Protein AF-A0A6J4BSV3-F1 (afdb_monomer)

Solvent-accessible surface area (backbone atoms only — not comparable to full-atom values): 14511 Å² total; per-residue (Å²): 116,78,53,89,81,50,54,84,40,37,37,29,41,61,39,41,41,50,75,28,33,63,84,82,34,52,32,48,61,36,74,36,62,49,58,75,64,50,96,90,55,29,14,64,44,76,32,33,33,29,89,71,29,80,46,73,66,48,47,44,58,53,32,48,47,53,22,47,54,54,40,52,57,49,34,68,74,46,58,91,49,79,72,53,72,87,68,50,46,40,42,46,28,33,28,39,29,45,40,54,72,50,54,75,54,56,95,60,32,40,53,45,78,42,48,48,62,49,99,89,32,61,29,24,22,41,39,29,42,35,64,40,88,88,59,59,76,89,49,50,66,56,50,36,46,52,52,13,37,59,48,48,71,55,40,47,55,61,48,76,43,79,55,77,92,51,64,86,41,73,79,38,61,53,69,67,65,34,74,76,32,52,58,64,59,68,77,55,98,68,84,76,63,82,75,83,67,89,68,94,70,92,72,82,79,83,76,72,63,94,84,56,77,87,80,60,84,84,76,84,74,75,78,73,76,76,78,74,81,77,76,74,78,80,82,84,79,86,77,90,130

pLDDT: mean 75.25, std 20.83, range [29.0, 95.56]

Structure (mmCIF, N/CA/C/O backbone):
data_AF-A0A6J4BSV3-F1
#
_entry.id   AF-A0A6J4BSV3-F1
#
loop_
_atom_site.group_PDB
_atom_site.id
_atom_site.type_symbol
_atom_site.label_atom_id
_atom_site.label_alt_id
_atom_site.label_comp_id
_atom_site.label_asym_id
_atom_site.label_entity_id
_atom_site.label_seq_id
_atom_site.pdbx_PDB_ins_code
_atom_site.Cartn_x
_atom_site.Cartn_y
_atom_site.Cartn_z
_atom_site.occupancy
_atom_site.B_iso_or_equiv
_atom_site.auth_seq_id
_atom_site.auth_comp_id
_atom_site.auth_asym_id
_atom_site.auth_atom_id
_atom_site.pdbx_PDB_model_num
ATOM 1 N N . MET A 1 1 ? -9.882 18.455 -3.679 1.00 66.88 1 MET A N 1
ATOM 2 C CA . MET A 1 1 ? -11.009 18.620 -2.719 1.00 66.88 1 MET A CA 1
ATOM 3 C C . MET A 1 1 ? -11.236 17.292 -1.998 1.00 66.88 1 MET A C 1
ATOM 5 O O . MET A 1 1 ? -11.073 16.267 -2.642 1.00 66.88 1 MET A O 1
ATOM 9 N N . ALA A 1 2 ? -11.552 17.272 -0.696 1.00 76.94 2 ALA A N 1
ATOM 10 C CA . ALA A 1 2 ? -11.854 16.008 -0.009 1.00 76.94 2 ALA A CA 1
ATOM 11 C C . ALA A 1 2 ? -13.197 15.449 -0.506 1.00 76.94 2 ALA A C 1
ATOM 13 O O . ALA A 1 2 ? -14.190 16.179 -0.528 1.00 76.94 2 ALA A O 1
ATOM 14 N N . VAL A 1 3 ? -13.222 14.181 -0.918 1.00 86.62 3 VAL A N 1
ATOM 15 C CA . VAL A 1 3 ? -14.441 13.511 -1.396 1.00 86.62 3 VAL A CA 1
ATOM 16 C C . VAL A 1 3 ? -14.994 12.553 -0.348 1.00 86.62 3 VAL A C 1
ATOM 18 O O . VAL A 1 3 ? -14.245 11.958 0.430 1.00 86.62 3 VAL A O 1
ATOM 21 N N . ASN A 1 4 ? -16.318 12.398 -0.329 1.00 90.38 4 ASN A N 1
ATOM 22 C CA . ASN A 1 4 ? -16.949 11.368 0.483 1.00 90.38 4 ASN A CA 1
ATOM 23 C C . ASN A 1 4 ? -16.700 9.993 -0.151 1.00 90.38 4 ASN A C 1
ATOM 25 O O . ASN A 1 4 ? -16.945 9.822 -1.346 1.00 90.38 4 ASN A O 1
ATOM 29 N N . ILE A 1 5 ? -16.221 9.039 0.647 1.00 90.88 5 ILE A N 1
ATOM 30 C CA . ILE A 1 5 ? -15.939 7.674 0.195 1.00 90.88 5 ILE A CA 1
ATOM 31 C C . ILE A 1 5 ? -17.143 6.798 0.534 1.00 90.88 5 ILE A C 1
ATOM 33 O O . ILE A 1 5 ? -17.564 6.714 1.688 1.00 90.88 5 ILE A O 1
ATOM 37 N N . GLU A 1 6 ? -17.702 6.154 -0.481 1.00 91.50 6 GLU A N 1
ATOM 38 C CA . GLU A 1 6 ? -18.894 5.315 -0.382 1.00 91.50 6 GLU A CA 1
ATOM 39 C C . GLU A 1 6 ? -18.513 3.836 -0.216 1.00 91.50 6 GLU A C 1
ATOM 41 O O . GLU A 1 6 ? -17.448 3.401 -0.645 1.00 91.50 6 GLU A O 1
ATOM 46 N N . HIS A 1 7 ? -19.396 3.011 0.358 1.00 90.12 7 HIS A N 1
ATOM 47 C CA . HIS A 1 7 ? -19.132 1.570 0.522 1.00 90.12 7 HIS A CA 1
ATOM 48 C C . HIS A 1 7 ? -18.903 0.838 -0.813 1.00 90.12 7 HIS A C 1
ATOM 50 O O . HIS A 1 7 ? -18.188 -0.165 -0.855 1.00 90.12 7 HIS A O 1
ATOM 56 N N . SER A 1 8 ? -19.510 1.325 -1.896 1.00 91.38 8 SER A N 1
ATOM 57 C CA . SER A 1 8 ? -19.347 0.792 -3.251 1.00 91.38 8 SER A CA 1
ATOM 58 C C . SER A 1 8 ? -18.078 1.268 -3.953 1.00 91.38 8 SER A C 1
ATOM 60 O O . SER A 1 8 ? -17.738 0.714 -5.000 1.00 91.38 8 SER A O 1
ATOM 62 N N . ASP A 1 9 ? -17.377 2.274 -3.417 1.00 93.12 9 ASP A N 1
ATOM 63 C CA . ASP A 1 9 ? -16.105 2.707 -3.988 1.00 93.12 9 ASP A CA 1
ATOM 64 C C . ASP A 1 9 ? -15.073 1.573 -3.908 1.00 93.12 9 ASP A C 1
ATOM 66 O O . ASP A 1 9 ? -15.119 0.708 -3.029 1.00 93.12 9 ASP A O 1
ATOM 70 N N . ARG A 1 10 ? -14.107 1.586 -4.830 1.00 95.12 10 ARG A N 1
ATOM 71 C CA . ARG A 1 10 ? -12.929 0.713 -4.775 1.00 95.12 10 ARG A CA 1
ATOM 72 C C . ARG A 1 10 ? -11.697 1.528 -4.427 1.00 95.12 10 ARG A C 1
ATOM 74 O O . ARG A 1 10 ? -11.523 2.634 -4.941 1.00 95.12 10 ARG A O 1
ATOM 81 N N . ILE A 1 11 ? -10.815 0.958 -3.617 1.00 94.88 11 ILE A N 1
ATOM 82 C CA . ILE A 1 11 ? -9.485 1.514 -3.378 1.00 94.88 11 ILE A CA 1
ATOM 83 C C . ILE A 1 11 ? -8.413 0.545 -3.857 1.00 94.88 11 ILE A C 1
ATOM 85 O O . ILE A 1 11 ? -8.554 -0.667 -3.713 1.00 94.88 11 ILE A O 1
ATOM 89 N N . ALA A 1 12 ? -7.339 1.086 -4.417 1.00 95.38 12 ALA A N 1
ATOM 90 C CA . ALA A 1 12 ? -6.162 0.353 -4.836 1.00 95.38 12 ALA A CA 1
ATOM 91 C C . ALA A 1 12 ? -4.995 0.601 -3.880 1.00 95.38 12 ALA A C 1
ATOM 93 O O . ALA A 1 12 ? -4.663 1.742 -3.559 1.00 95.38 12 ALA A O 1
ATOM 94 N N . ARG A 1 13 ? -4.331 -0.474 -3.463 1.00 93.88 13 ARG A N 1
ATOM 95 C CA . ARG A 1 13 ? -3.073 -0.428 -2.726 1.00 93.88 13 ARG A CA 1
ATOM 96 C C . ARG A 1 13 ? -1.925 -0.697 -3.692 1.00 93.88 13 ARG A C 1
ATOM 98 O O . ARG A 1 13 ? -1.846 -1.770 -4.291 1.00 93.88 13 ARG A O 1
ATOM 105 N N . CYS A 1 14 ? -1.044 0.287 -3.845 1.00 93.00 14 CYS A N 1
ATOM 106 C CA . CYS A 1 14 ? 0.153 0.167 -4.673 1.00 93.00 14 CYS A CA 1
ATOM 107 C C . CYS A 1 14 ? 1.149 -0.816 -4.050 1.00 93.00 14 CYS A C 1
ATOM 109 O O . CYS A 1 14 ? 1.411 -0.764 -2.847 1.00 93.00 14 CYS A O 1
ATOM 111 N N . LEU A 1 15 ? 1.730 -1.677 -4.882 1.00 91.62 15 LEU A N 1
ATOM 112 C CA . LEU A 1 15 ? 2.717 -2.660 -4.469 1.00 91.62 15 LEU A CA 1
ATOM 113 C C . LEU A 1 15 ? 4.118 -2.063 -4.582 1.00 91.62 15 LEU A C 1
ATOM 115 O O . LEU A 1 15 ? 4.612 -1.870 -5.691 1.00 91.62 15 LEU A O 1
ATOM 119 N N . ILE A 1 16 ? 4.745 -1.743 -3.448 1.00 90.19 16 ILE A N 1
ATOM 120 C CA . ILE A 1 16 ? 6.053 -1.074 -3.419 1.00 90.19 16 ILE A CA 1
ATOM 121 C C . ILE A 1 16 ? 7.134 -2.020 -2.879 1.00 90.19 16 ILE A C 1
ATOM 123 O O . ILE A 1 16 ? 7.102 -2.435 -1.716 1.00 90.19 16 ILE A O 1
ATOM 127 N N . TYR A 1 17 ? 8.118 -2.347 -3.715 1.00 87.38 17 TYR A N 1
ATOM 128 C CA . TYR A 1 17 ? 9.320 -3.077 -3.306 1.00 87.38 17 TYR A CA 1
ATOM 129 C C . TYR A 1 17 ? 10.304 -2.147 -2.587 1.00 87.38 17 TYR A C 1
ATOM 131 O O . TYR A 1 17 ? 10.374 -0.971 -2.939 1.00 87.38 17 TYR A O 1
ATOM 139 N N . PRO A 1 18 ? 11.087 -2.629 -1.603 1.00 79.62 18 PRO A N 1
ATOM 140 C CA . PRO A 1 18 ? 11.021 -3.938 -0.951 1.00 79.62 18 PRO A CA 1
ATOM 141 C C . PRO A 1 18 ? 10.030 -3.976 0.218 1.00 79.62 18 PRO A C 1
ATOM 143 O O . PRO A 1 18 ? 9.953 -4.985 0.904 1.00 79.62 18 PRO A O 1
ATOM 146 N N . GLN A 1 19 ? 9.289 -2.896 0.496 1.00 80.06 19 GLN A N 1
ATOM 147 C CA . GLN A 1 19 ? 8.452 -2.798 1.699 1.00 80.06 19 GLN A CA 1
ATOM 148 C C . GLN A 1 19 ? 7.447 -3.950 1.810 1.00 80.06 19 GLN A C 1
ATOM 150 O O . GLN A 1 19 ? 7.259 -4.506 2.890 1.00 80.06 19 GLN A O 1
ATOM 155 N N . LEU A 1 20 ? 6.828 -4.322 0.690 1.00 77.94 20 LEU A N 1
ATOM 156 C CA . LEU A 1 20 ? 5.848 -5.403 0.654 1.00 77.94 20 LEU A CA 1
ATOM 157 C C . LEU A 1 20 ? 6.461 -6.788 0.438 1.00 77.94 20 LEU A C 1
ATOM 159 O O . LEU A 1 20 ? 5.728 -7.753 0.249 1.00 77.94 20 LEU A O 1
ATOM 163 N N . PHE A 1 21 ? 7.787 -6.907 0.448 1.00 71.44 21 PHE A N 1
ATOM 164 C CA . PHE A 1 21 ? 8.491 -8.139 0.127 1.00 71.44 21 PHE A CA 1
ATOM 165 C C . PHE A 1 21 ? 9.219 -8.655 1.369 1.00 71.44 21 PHE A C 1
ATOM 167 O O . PHE A 1 21 ? 9.954 -7.930 2.040 1.00 71.44 21 PHE A O 1
ATOM 174 N N . LYS A 1 22 ? 9.001 -9.928 1.706 1.00 67.06 22 LYS A 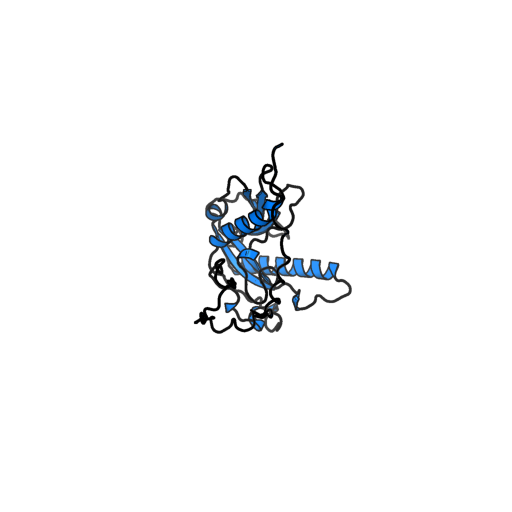N 1
ATOM 175 C CA . LYS A 1 22 ? 9.737 -10.617 2.771 1.00 67.06 22 LYS A CA 1
ATOM 176 C C . LYS A 1 22 ? 10.747 -11.547 2.112 1.00 67.06 22 LYS A C 1
ATOM 178 O O . LYS A 1 22 ? 10.380 -12.599 1.597 1.00 67.06 22 LYS A O 1
ATOM 183 N N . GLY A 1 23 ? 12.014 -11.139 2.110 1.00 69.00 23 GLY A N 1
ATOM 184 C CA . GLY A 1 23 ? 13.008 -11.763 1.239 1.00 69.00 23 GLY A CA 1
ATOM 185 C C . GLY A 1 23 ? 12.668 -11.459 -0.220 1.00 69.00 23 GLY A C 1
ATOM 186 O O . GLY A 1 23 ? 12.542 -10.292 -0.580 1.00 69.00 23 GLY A O 1
ATOM 187 N N . ASN A 1 24 ? 12.457 -12.503 -1.023 1.00 63.72 24 ASN A N 1
ATOM 188 C CA . ASN A 1 24 ? 12.229 -12.393 -2.469 1.00 63.72 24 ASN A CA 1
ATOM 189 C C . ASN A 1 24 ? 10.749 -12.529 -2.883 1.00 63.72 24 ASN A C 1
ATOM 191 O O . ASN A 1 24 ? 10.456 -12.667 -4.061 1.00 63.72 24 ASN A O 1
ATOM 195 N N . ILE A 1 25 ? 9.795 -12.530 -1.949 1.00 60.88 25 ILE A N 1
ATOM 196 C CA . ILE A 1 25 ? 8.377 -12.780 -2.269 1.00 60.88 25 ILE A CA 1
ATOM 197 C C . ILE A 1 25 ? 7.508 -11.673 -1.687 1.00 60.88 25 ILE A C 1
ATOM 199 O O . ILE A 1 25 ? 7.734 -11.237 -0.552 1.00 60.88 25 ILE A O 1
ATOM 203 N N . HIS A 1 26 ? 6.495 -11.245 -2.442 1.00 68.38 26 HIS A N 1
ATOM 204 C CA . HIS A 1 26 ? 5.466 -10.348 -1.935 1.00 68.38 26 HIS A CA 1
ATOM 205 C C . HIS A 1 26 ? 4.704 -11.004 -0.777 1.00 68.38 26 HIS A C 1
ATOM 207 O O . HIS A 1 26 ? 4.070 -12.051 -0.911 1.00 68.38 26 HIS A O 1
ATOM 213 N N . ALA A 1 27 ? 4.771 -10.373 0.387 1.00 72.12 27 ALA A N 1
ATOM 214 C CA . ALA A 1 27 ? 4.125 -10.827 1.598 1.00 72.12 27 ALA A CA 1
ATOM 215 C C . ALA A 1 27 ? 2.817 -10.059 1.775 1.00 72.12 27 ALA A C 1
ATOM 217 O O . ALA A 1 27 ? 2.818 -8.887 2.136 1.00 72.12 27 ALA A O 1
ATOM 218 N N . ASN A 1 28 ? 1.681 -10.730 1.598 1.00 73.75 28 ASN A N 1
ATOM 219 C CA . ASN A 1 28 ? 0.375 -10.080 1.762 1.00 73.75 28 ASN A CA 1
ATOM 220 C C . ASN A 1 28 ? 0.162 -9.542 3.196 1.00 73.75 28 ASN A C 1
ATOM 222 O O . ASN A 1 28 ? -0.512 -8.534 3.371 1.00 73.75 28 ASN A O 1
ATOM 226 N N . SER A 1 29 ? 0.826 -10.117 4.209 1.00 70.44 29 SER A N 1
ATOM 227 C CA . SER A 1 29 ? 0.876 -9.565 5.578 1.00 70.44 29 SER A CA 1
ATOM 228 C C . SER A 1 29 ? 1.566 -8.200 5.682 1.00 70.44 29 SER A C 1
ATOM 230 O O . SER A 1 29 ? 1.407 -7.500 6.678 1.00 70.44 29 SER A O 1
ATOM 232 N N . LYS A 1 30 ? 2.339 -7.816 4.664 1.00 79.38 30 LYS A N 1
ATOM 233 C CA . LYS A 1 30 ? 3.005 -6.519 4.554 1.00 79.38 30 LYS A CA 1
ATOM 234 C C . LYS A 1 30 ? 2.189 -5.499 3.771 1.00 79.38 30 LYS A C 1
ATOM 236 O O . LYS A 1 30 ? 2.456 -4.309 3.919 1.00 79.38 30 LYS A O 1
ATOM 241 N N . LEU A 1 31 ? 1.184 -5.937 2.997 1.00 84.19 31 LEU A N 1
ATOM 242 C CA . LEU A 1 31 ? 0.316 -5.068 2.185 1.00 84.19 31 LEU A CA 1
ATOM 243 C C . LEU A 1 31 ? -0.263 -3.910 3.014 1.00 84.19 31 LEU A C 1
ATOM 245 O O . LEU A 1 31 ? -0.281 -2.760 2.567 1.00 84.19 31 LEU A O 1
ATOM 249 N N . TRP A 1 32 ? -0.642 -4.241 4.250 1.00 85.44 32 TRP A N 1
ATOM 250 C CA . TRP A 1 32 ? -1.142 -3.337 5.279 1.00 85.44 32 TRP A CA 1
ATOM 251 C C . TRP A 1 32 ? -0.291 -3.428 6.550 1.00 85.44 32 TRP A C 1
ATOM 253 O O . TRP A 1 32 ? -0.779 -3.753 7.632 1.00 85.44 32 TRP A O 1
ATOM 263 N N . GLU A 1 33 ? 1.013 -3.162 6.435 1.00 86.31 33 GLU A N 1
ATOM 264 C CA . GLU A 1 33 ? 1.887 -3.060 7.607 1.00 86.31 33 GLU A CA 1
ATOM 265 C C . GLU A 1 33 ? 1.666 -1.727 8.337 1.00 86.31 33 GLU A C 1
ATOM 267 O O . GLU A 1 33 ? 2.386 -0.747 8.140 1.00 86.31 33 GLU A O 1
ATOM 272 N N . PHE A 1 34 ? 0.659 -1.695 9.209 1.00 86.06 34 PHE A N 1
ATOM 273 C CA . PHE A 1 34 ? 0.395 -0.543 10.061 1.00 86.06 34 PHE A CA 1
ATOM 274 C C . PHE A 1 34 ? 1.564 -0.296 11.023 1.00 86.06 34 PHE A C 1
ATOM 276 O O . PHE A 1 34 ? 1.876 -1.105 11.904 1.00 86.06 34 PHE A O 1
ATOM 283 N N . GLY A 1 35 ? 2.210 0.854 10.837 1.00 82.75 35 GLY A N 1
ATOM 284 C CA . GLY A 1 35 ? 3.371 1.281 11.605 1.00 82.75 35 GLY A CA 1
ATOM 285 C C . GLY A 1 35 ? 3.031 1.838 12.988 1.00 82.75 35 GLY A C 1
ATOM 286 O O . GLY A 1 35 ? 2.020 1.502 13.616 1.00 82.75 35 GLY A O 1
ATOM 287 N N . LYS A 1 36 ? 3.916 2.705 13.486 1.00 80.69 36 LYS A N 1
ATOM 288 C CA . LYS A 1 36 ? 3.713 3.415 14.754 1.00 80.69 36 LYS A CA 1
ATOM 289 C C . LYS A 1 36 ? 2.451 4.283 14.671 1.00 80.69 36 LYS A C 1
ATOM 291 O O . LYS A 1 36 ? 2.136 4.801 13.609 1.00 80.69 36 LYS A O 1
ATOM 296 N N . ARG A 1 37 ? 1.755 4.422 15.803 1.00 84.75 37 ARG A N 1
ATOM 297 C CA . ARG A 1 37 ? 0.608 5.326 15.917 1.00 84.75 37 ARG A CA 1
ATOM 298 C C . ARG A 1 37 ? 1.076 6.779 15.828 1.00 84.75 37 ARG A C 1
ATOM 300 O O . ARG A 1 37 ? 2.090 7.124 16.447 1.00 84.75 37 ARG A O 1
ATOM 307 N N . GLU A 1 38 ? 0.337 7.579 15.081 1.00 89.06 38 GLU A N 1
ATOM 308 C CA . GLU A 1 38 ? 0.512 9.021 14.951 1.00 89.06 38 GLU A CA 1
ATOM 309 C C . GLU A 1 38 ? -0.221 9.766 16.078 1.00 89.06 38 GLU A C 1
ATOM 311 O O . GLU A 1 38 ? -0.759 9.151 17.008 1.00 89.06 38 GLU A O 1
ATOM 316 N N . GLU A 1 39 ? -0.178 11.099 16.053 1.00 87.75 39 GLU A N 1
ATOM 317 C CA . GLU A 1 39 ? -0.730 11.955 17.114 1.00 87.75 39 GLU A CA 1
ATOM 318 C C . GLU A 1 39 ? -2.248 11.810 17.277 1.00 87.75 39 GLU A C 1
ATOM 320 O O . GLU A 1 39 ? -2.766 11.930 18.387 1.00 87.75 39 GLU A O 1
ATOM 325 N N . ASP A 1 40 ? -2.958 11.481 16.198 1.00 88.50 40 ASP A N 1
ATOM 326 C CA . ASP A 1 40 ? -4.400 11.224 16.202 1.00 88.50 40 ASP A CA 1
ATOM 327 C C . ASP A 1 40 ? -4.769 9.839 16.785 1.00 88.50 40 ASP A C 1
ATOM 329 O O . ASP A 1 40 ? -5.947 9.487 16.910 1.00 88.50 40 ASP A O 1
ATOM 333 N N . GLY A 1 41 ? -3.763 9.045 17.166 1.00 87.19 41 GLY A N 1
ATOM 334 C CA . GLY A 1 41 ? -3.913 7.702 17.712 1.00 87.19 41 GLY A CA 1
ATOM 335 C C . GLY A 1 41 ? -4.166 6.615 16.662 1.00 87.19 41 GLY A C 1
ATOM 336 O O . GLY A 1 41 ? -4.398 5.459 17.053 1.00 87.19 41 GLY A O 1
ATOM 337 N N . GLY A 1 42 ? -4.121 6.942 15.372 1.00 89.81 42 GLY A N 1
ATOM 338 C CA . GLY A 1 42 ? -4.220 6.016 14.251 1.00 89.81 42 GLY A CA 1
ATOM 339 C C . GLY A 1 42 ? -2.852 5.538 13.765 1.00 89.81 42 GLY A C 1
ATOM 340 O O . GLY A 1 42 ? -1.827 6.168 14.003 1.00 89.81 42 GLY A O 1
ATOM 341 N N . SER A 1 43 ? -2.816 4.379 13.114 1.00 92.12 43 SER A N 1
ATOM 342 C CA . SER A 1 43 ? -1.695 3.965 12.264 1.00 92.12 43 SER A CA 1
ATOM 343 C C . SER A 1 43 ? -2.156 4.048 10.812 1.00 92.12 43 SER A C 1
ATOM 345 O O . SER A 1 43 ? -3.154 3.419 10.469 1.00 92.12 43 SER A O 1
ATOM 347 N N . HIS A 1 44 ? -1.431 4.780 9.971 1.00 91.75 44 HIS A N 1
ATOM 348 C CA . HIS A 1 44 ? -1.906 5.186 8.646 1.00 91.75 44 HIS A CA 1
ATOM 349 C C . HIS A 1 44 ? -1.188 4.454 7.516 1.00 91.75 44 HIS A C 1
ATOM 351 O O . HIS A 1 44 ? -0.019 4.073 7.644 1.00 91.75 44 HIS A O 1
ATOM 357 N N . GLN A 1 45 ? -1.902 4.225 6.417 1.00 91.75 45 GLN A N 1
ATOM 358 C CA . GLN A 1 45 ? -1.389 3.657 5.174 1.00 91.75 45 GLN A CA 1
ATOM 359 C C . GLN A 1 45 ? -2.065 4.315 3.967 1.00 91.75 45 GLN A C 1
ATOM 361 O O . GLN A 1 45 ? -3.276 4.523 3.956 1.00 91.75 45 GLN A O 1
ATOM 366 N N . SER A 1 46 ? -1.281 4.569 2.920 1.00 91.19 46 SER A N 1
ATOM 367 C CA . SER A 1 46 ? -1.759 5.190 1.682 1.00 91.19 46 SER A CA 1
ATOM 368 C C . SER A 1 46 ? -2.451 4.202 0.743 1.00 91.19 46 SER A C 1
ATOM 370 O O . SER A 1 46 ? -1.954 3.099 0.490 1.00 91.19 46 SER A O 1
ATOM 372 N N . ALA A 1 47 ? -3.535 4.639 0.118 1.00 93.75 47 ALA A N 1
ATOM 373 C CA . ALA A 1 47 ? -4.218 3.957 -0.974 1.00 93.75 47 ALA A CA 1
ATOM 374 C C . ALA A 1 47 ? -4.678 4.959 -2.043 1.00 93.75 47 ALA A C 1
ATOM 376 O O . ALA A 1 47 ? -4.492 6.168 -1.915 1.00 93.75 47 ALA A O 1
ATOM 377 N N . VAL A 1 48 ? -5.263 4.440 -3.120 1.00 95.19 48 VAL A N 1
ATOM 378 C CA . VAL A 1 48 ? -5.747 5.221 -4.260 1.00 95.19 48 VAL A CA 1
ATOM 379 C C . VAL A 1 48 ? -7.231 4.949 -4.478 1.00 95.19 48 VAL A C 1
ATOM 381 O O . VAL A 1 48 ? -7.622 3.804 -4.674 1.00 95.19 48 VAL A O 1
ATOM 384 N N . LEU A 1 49 ? -8.068 5.981 -4.490 1.00 95.56 49 LEU A N 1
ATOM 385 C CA . LEU A 1 49 ? -9.485 5.879 -4.823 1.00 95.56 49 LEU A CA 1
ATOM 386 C C . LEU A 1 49 ? -9.657 5.630 -6.323 1.00 95.56 49 LEU A C 1
ATOM 388 O O . LEU A 1 49 ? -9.361 6.497 -7.144 1.00 95.56 49 LEU A O 1
ATOM 392 N N . ARG A 1 50 ? -10.194 4.466 -6.691 1.00 95.50 50 ARG A N 1
ATOM 393 C CA . ARG A 1 50 ? -10.342 4.055 -8.096 1.00 95.50 50 ARG A CA 1
ATOM 394 C C . ARG A 1 50 ? -11.311 4.927 -8.884 1.00 95.50 50 ARG A C 1
ATOM 396 O O . ARG A 1 50 ? -11.084 5.131 -10.063 1.00 95.50 50 ARG A O 1
ATOM 403 N N . ARG A 1 51 ? -12.347 5.492 -8.260 1.00 94.19 51 ARG A N 1
ATOM 404 C CA . ARG A 1 51 ? -13.277 6.413 -8.944 1.00 94.19 51 ARG A CA 1
ATOM 405 C C . ARG A 1 51 ? -12.595 7.697 -9.447 1.00 94.19 51 ARG A C 1
ATOM 407 O O . ARG A 1 51 ? -13.099 8.326 -10.362 1.00 94.19 51 ARG A O 1
ATOM 414 N N . LEU A 1 52 ? -11.458 8.081 -8.862 1.00 93.06 52 LEU A N 1
ATOM 415 C CA . LEU A 1 52 ? -10.657 9.236 -9.295 1.00 93.06 52 LEU A CA 1
ATOM 416 C C . LEU A 1 52 ? -9.388 8.827 -10.071 1.00 93.06 52 LEU A C 1
ATOM 418 O O . LEU A 1 52 ? -8.615 9.686 -10.487 1.00 93.06 52 LEU A O 1
ATOM 422 N N . ALA A 1 53 ? -9.158 7.523 -10.231 1.00 94.06 53 ALA A N 1
ATOM 423 C CA . ALA A 1 53 ? -8.051 6.912 -10.962 1.00 94.06 53 ALA A CA 1
ATOM 424 C C . ALA A 1 53 ? -8.567 5.608 -11.593 1.00 94.06 53 ALA A C 1
ATOM 426 O O . ALA A 1 53 ? -8.268 4.498 -11.132 1.00 94.06 53 ALA A O 1
ATOM 427 N N . GLU A 1 54 ? -9.441 5.767 -12.587 1.00 92.81 54 GLU A N 1
ATOM 428 C CA . GLU A 1 54 ? -10.270 4.692 -13.142 1.00 92.81 54 GLU A CA 1
ATOM 429 C C . GLU A 1 54 ? -9.436 3.659 -13.899 1.00 92.81 54 GLU A C 1
ATOM 431 O O . GLU A 1 54 ? -9.759 2.467 -13.927 1.00 92.81 54 GLU A O 1
ATOM 436 N N . THR A 1 55 ? -8.330 4.098 -14.489 1.00 93.06 55 THR A N 1
ATOM 437 C CA . THR A 1 55 ? -7.442 3.259 -15.284 1.00 93.06 55 THR A CA 1
ATOM 438 C C . THR A 1 55 ? -6.257 2.751 -14.467 1.00 93.06 55 THR A C 1
ATOM 440 O O . THR A 1 55 ? -5.771 3.378 -13.524 1.00 93.06 55 THR A O 1
ATOM 443 N N . SER A 1 56 ? -5.719 1.596 -14.861 1.00 92.25 56 SER A N 1
ATOM 444 C CA . SER A 1 56 ? -4.461 1.090 -14.294 1.00 92.25 56 SER A CA 1
ATOM 445 C C . SER A 1 56 ? -3.292 2.056 -14.517 1.00 92.25 56 SER A C 1
ATOM 447 O O . SER A 1 56 ? -2.410 2.136 -13.669 1.00 92.25 56 SER A O 1
ATOM 449 N N . ALA A 1 57 ? -3.305 2.825 -15.613 1.00 91.06 57 ALA A N 1
ATOM 450 C CA . ALA A 1 57 ? -2.285 3.829 -15.910 1.00 91.06 57 ALA A CA 1
ATOM 451 C C . ALA A 1 57 ? -2.297 4.996 -14.905 1.00 91.06 57 ALA A C 1
ATOM 453 O O . ALA A 1 57 ? -1.237 5.476 -14.508 1.00 91.06 57 ALA A O 1
ATOM 454 N N . GLU A 1 58 ? -3.471 5.426 -14.441 1.00 92.81 58 GLU A N 1
ATOM 455 C CA . GLU A 1 58 ? -3.587 6.481 -13.427 1.00 92.81 58 GLU A CA 1
ATOM 456 C C . GLU A 1 58 ? -3.130 6.001 -12.049 1.00 92.81 58 GLU A C 1
ATOM 458 O O . GLU A 1 58 ? -2.378 6.707 -11.375 1.00 92.81 58 GLU A O 1
ATOM 463 N N . VAL A 1 59 ? -3.503 4.777 -11.655 1.00 93.69 59 VAL A N 1
ATOM 464 C CA . VAL A 1 59 ? -2.990 4.166 -10.417 1.00 93.69 59 VAL A CA 1
ATOM 465 C C . VAL A 1 59 ? -1.475 3.993 -10.487 1.00 93.69 59 VAL A C 1
ATOM 467 O O . VAL A 1 59 ? -0.784 4.298 -9.516 1.00 93.69 59 VAL A O 1
ATOM 470 N N . HIS A 1 60 ? -0.946 3.572 -11.636 1.00 92.00 60 HIS A N 1
ATOM 471 C CA . HIS A 1 60 ? 0.491 3.515 -11.881 1.00 92.00 60 HIS A CA 1
ATOM 472 C C . HIS A 1 60 ? 1.139 4.893 -11.709 1.00 92.00 60 HIS A C 1
ATOM 474 O O . HIS A 1 60 ? 2.082 5.016 -10.931 1.00 92.00 60 HIS A O 1
ATOM 480 N N . ARG A 1 61 ? 0.622 5.943 -12.354 1.00 91.69 61 ARG A N 1
ATOM 481 C CA . ARG A 1 61 ? 1.163 7.306 -12.238 1.00 91.69 61 ARG A CA 1
ATOM 482 C C . ARG A 1 61 ? 1.274 7.749 -10.776 1.00 91.69 61 ARG A C 1
ATOM 484 O O . ARG A 1 61 ? 2.281 8.335 -10.387 1.00 91.69 61 ARG A O 1
ATOM 491 N N . ILE A 1 62 ? 0.263 7.445 -9.963 1.00 92.00 62 ILE A N 1
ATOM 492 C CA . ILE A 1 62 ? 0.257 7.750 -8.526 1.00 92.00 62 ILE A CA 1
ATOM 493 C C . ILE A 1 62 ? 1.254 6.856 -7.770 1.00 92.00 62 ILE A C 1
ATOM 495 O O . ILE A 1 62 ? 2.050 7.346 -6.973 1.00 92.00 62 ILE A O 1
ATOM 499 N N . GLY A 1 63 ? 1.275 5.552 -8.044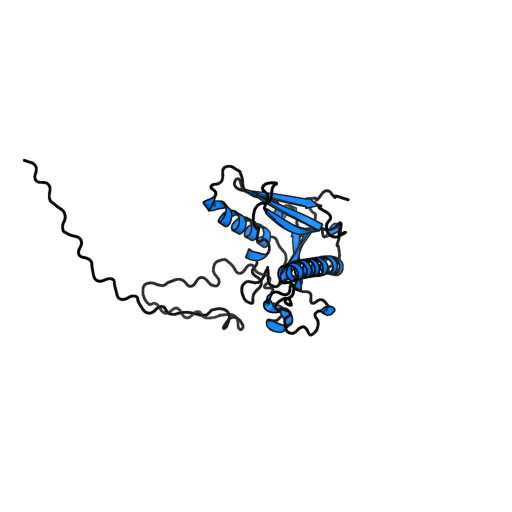 1.00 92.00 63 GLY A N 1
ATOM 500 C CA . GLY A 1 63 ? 2.190 4.601 -7.410 1.00 92.00 63 GLY A CA 1
ATOM 501 C C . GLY A 1 63 ? 3.672 4.869 -7.698 1.00 92.00 63 GLY A C 1
ATOM 502 O O . GLY A 1 63 ? 4.481 4.857 -6.771 1.00 92.00 63 GLY A O 1
ATOM 503 N N . CYS A 1 64 ? 4.028 5.175 -8.949 1.00 91.19 64 CYS A N 1
ATOM 504 C CA . CYS A 1 64 ? 5.400 5.500 -9.361 1.00 91.19 64 CYS A CA 1
ATOM 505 C C . CYS A 1 64 ? 5.823 6.875 -8.744 1.00 91.19 64 CYS A C 1
ATOM 507 O O . CYS A 1 64 ? 6.972 7.035 -8.318 1.00 91.19 64 CYS A O 1
ATOM 509 N N . LYS A 1 65 ? 4.886 7.824 -8.521 1.00 91.00 65 LYS A N 1
ATOM 510 C CA . LYS A 1 65 ? 5.129 9.043 -7.706 1.00 91.00 65 LYS A CA 1
ATOM 511 C C . LYS A 1 65 ? 5.407 8.736 -6.231 1.00 91.00 65 LYS A C 1
ATOM 513 O O . LYS A 1 65 ? 6.357 9.281 -5.675 1.00 91.00 65 LYS A O 1
ATOM 518 N N . ILE A 1 66 ? 4.627 7.848 -5.608 1.00 89.50 66 ILE A N 1
ATOM 519 C CA . ILE A 1 66 ? 4.846 7.425 -4.212 1.00 89.50 66 ILE A CA 1
ATOM 520 C C . ILE A 1 66 ? 6.229 6.779 -4.060 1.00 89.50 66 ILE A C 1
ATOM 522 O O . ILE A 1 66 ? 6.974 7.134 -3.148 1.00 89.50 66 ILE A O 1
ATOM 526 N N . ALA A 1 67 ? 6.602 5.864 -4.961 1.00 91.06 67 ALA A N 1
ATOM 527 C CA . ALA A 1 67 ? 7.919 5.224 -4.938 1.00 91.06 67 ALA A CA 1
ATOM 528 C C . ALA A 1 67 ? 9.057 6.252 -5.060 1.00 91.06 67 ALA A C 1
ATOM 530 O O . ALA A 1 67 ? 10.031 6.189 -4.308 1.00 91.06 67 ALA A O 1
ATOM 531 N N . THR A 1 68 ? 8.906 7.229 -5.960 1.00 90.94 68 THR A N 1
ATOM 532 C CA . THR A 1 68 ? 9.858 8.337 -6.130 1.00 90.94 68 THR A CA 1
ATOM 533 C C . THR A 1 68 ? 10.000 9.157 -4.848 1.00 90.94 68 THR A C 1
ATOM 535 O O . THR A 1 68 ? 11.109 9.281 -4.338 1.00 90.94 68 THR A O 1
ATOM 538 N N . ALA A 1 69 ? 8.894 9.613 -4.253 1.00 89.81 69 ALA A N 1
ATOM 539 C CA . ALA A 1 69 ? 8.927 10.384 -3.008 1.00 89.81 69 ALA A CA 1
ATOM 540 C C . ALA A 1 69 ? 9.589 9.607 -1.853 1.00 89.81 69 ALA A C 1
ATOM 542 O O . ALA A 1 69 ? 10.355 10.162 -1.065 1.00 89.81 69 ALA A O 1
ATOM 543 N N . GLN A 1 70 ? 9.353 8.294 -1.762 1.00 90.44 70 GLN A N 1
ATOM 544 C CA . GLN A 1 70 ? 10.027 7.448 -0.774 1.00 90.44 70 GLN A CA 1
ATOM 545 C C . GLN A 1 70 ? 11.537 7.323 -1.027 1.00 90.44 70 GLN A C 1
ATOM 547 O O . GLN A 1 70 ? 12.310 7.279 -0.067 1.00 90.44 70 GLN A O 1
ATOM 552 N N . ASN A 1 71 ? 11.963 7.261 -2.290 1.00 91.62 71 ASN A N 1
ATOM 553 C CA . ASN A 1 71 ? 13.378 7.278 -2.653 1.00 91.62 71 ASN A CA 1
ATOM 554 C C . ASN A 1 71 ? 14.027 8.624 -2.320 1.00 91.62 71 ASN A C 1
ATOM 556 O O . ASN A 1 71 ? 15.120 8.630 -1.760 1.00 91.62 71 ASN A O 1
ATOM 560 N N . ASP A 1 72 ? 13.356 9.743 -2.588 1.00 91.44 72 ASP A N 1
ATOM 561 C CA . ASP A 1 72 ? 13.859 11.080 -2.255 1.00 91.44 72 ASP A CA 1
ATOM 562 C C . ASP A 1 72 ? 14.062 11.229 -0.741 1.00 91.44 72 ASP A C 1
ATOM 564 O O . ASP A 1 72 ? 15.165 11.544 -0.291 1.00 91.44 72 ASP A O 1
ATOM 568 N N . ASN A 1 73 ? 13.066 10.837 0.059 1.00 89.69 73 ASN A N 1
ATOM 569 C CA . ASN A 1 73 ? 13.173 10.804 1.522 1.00 89.69 73 ASN A CA 1
ATOM 570 C C . ASN A 1 73 ? 14.322 9.900 2.008 1.00 89.69 73 ASN A C 1
ATOM 572 O O . ASN A 1 73 ? 15.004 10.195 2.994 1.00 89.69 73 ASN A O 1
ATOM 576 N N . LEU A 1 74 ? 14.547 8.762 1.343 1.00 89.94 74 LEU A N 1
ATOM 577 C CA . LEU A 1 74 ? 15.648 7.861 1.676 1.00 89.94 74 LEU A CA 1
ATOM 578 C C . LEU A 1 74 ? 17.008 8.478 1.322 1.00 89.94 74 LEU A C 1
ATOM 580 O O . LEU A 1 74 ? 17.952 8.351 2.102 1.00 89.94 74 LEU A O 1
ATOM 584 N N . LYS A 1 75 ? 17.105 9.165 0.182 1.00 90.88 75 LYS A N 1
ATOM 585 C CA . LYS A 1 75 ? 18.307 9.879 -0.259 1.00 90.88 75 LYS A CA 1
ATOM 586 C C . LYS A 1 75 ? 18.684 10.985 0.717 1.00 90.88 75 LYS A C 1
ATOM 588 O O . LYS A 1 75 ? 19.846 11.070 1.100 1.00 90.88 75 LYS A O 1
ATOM 593 N N . GLU A 1 76 ? 17.718 11.786 1.159 1.00 91.31 76 GLU A N 1
ATOM 594 C CA . GLU A 1 76 ? 17.944 12.844 2.150 1.00 91.31 76 GLU A CA 1
ATOM 595 C C . GLU A 1 76 ? 18.525 12.284 3.453 1.00 91.31 76 GLU A C 1
ATOM 597 O O . GLU A 1 76 ? 19.491 12.825 3.988 1.00 91.31 76 GLU A O 1
ATOM 602 N N . ARG A 1 77 ? 18.002 11.146 3.924 1.00 89.06 77 ARG A N 1
ATOM 603 C CA . ARG A 1 77 ? 18.470 1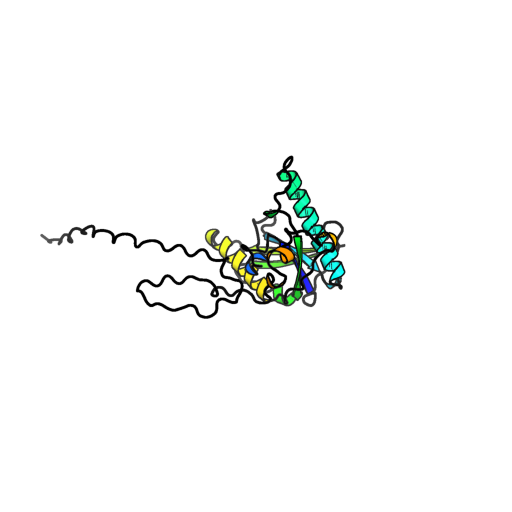0.486 5.153 1.00 89.06 77 ARG A CA 1
ATOM 604 C C . ARG A 1 77 ? 19.853 9.848 5.044 1.00 89.06 77 ARG A C 1
ATOM 606 O O . ARG A 1 77 ? 20.520 9.699 6.063 1.00 89.06 77 ARG A O 1
ATOM 613 N N . LEU A 1 78 ? 20.241 9.395 3.854 1.00 88.50 78 LEU A N 1
ATOM 614 C CA . LEU A 1 78 ? 21.515 8.704 3.616 1.00 88.50 78 LEU A CA 1
ATOM 615 C C . LEU A 1 78 ? 22.616 9.632 3.091 1.00 88.50 78 LEU A C 1
ATOM 617 O O . LEU A 1 78 ? 23.775 9.218 3.028 1.00 88.50 78 LEU A O 1
ATOM 621 N N . SER A 1 79 ? 22.266 10.861 2.711 1.00 78.62 79 SER A N 1
ATOM 622 C CA . SER A 1 79 ? 23.182 11.833 2.119 1.00 78.62 79 SER A CA 1
ATOM 623 C C . SER A 1 79 ? 24.463 11.995 2.957 1.00 78.62 79 SER A C 1
ATOM 625 O O . SER A 1 79 ? 24.374 12.148 4.178 1.00 78.62 79 SER A O 1
ATOM 627 N N . PRO A 1 80 ? 25.661 11.955 2.333 1.00 80.94 80 PRO A N 1
ATOM 628 C CA . PRO A 1 80 ? 25.925 12.022 0.888 1.00 80.94 80 PRO A CA 1
ATOM 629 C C . PRO A 1 80 ? 25.983 10.664 0.162 1.00 80.94 80 PRO A C 1
ATOM 631 O O . PRO A 1 80 ? 26.331 10.623 -1.018 1.00 80.94 80 PRO A O 1
ATOM 634 N N . ALA A 1 81 ? 25.692 9.545 0.830 1.00 84.12 81 ALA A N 1
ATOM 635 C CA . ALA A 1 81 ? 25.794 8.227 0.208 1.00 84.12 81 ALA A CA 1
ATOM 636 C C . ALA A 1 81 ? 24.672 7.995 -0.827 1.00 84.12 81 ALA A C 1
ATOM 638 O O . ALA A 1 81 ? 23.536 8.432 -0.617 1.00 84.12 81 ALA A O 1
ATOM 639 N N . PRO A 1 82 ? 24.950 7.279 -1.935 1.00 85.25 82 PRO A N 1
ATOM 640 C CA . PRO A 1 82 ? 23.897 6.826 -2.834 1.00 85.25 82 PRO A CA 1
ATOM 641 C C . PRO A 1 82 ? 22.959 5.855 -2.107 1.00 85.25 82 PRO A C 1
ATOM 643 O O . PRO A 1 82 ? 23.371 5.143 -1.188 1.00 85.25 82 PRO A O 1
ATOM 646 N N . ILE A 1 83 ? 21.698 5.794 -2.544 1.00 85.12 83 ILE A N 1
ATOM 647 C CA . ILE A 1 83 ? 20.753 4.788 -2.050 1.00 85.12 83 ILE A CA 1
ATOM 648 C C . ILE A 1 83 ? 21.295 3.399 -2.429 1.00 85.12 83 ILE A C 1
ATOM 650 O O . ILE A 1 83 ? 21.506 3.146 -3.618 1.00 85.12 83 ILE A O 1
ATOM 654 N N . PRO A 1 84 ? 21.504 2.489 -1.461 1.00 85.25 84 PRO A N 1
ATOM 655 C CA . PRO A 1 84 ? 21.836 1.103 -1.762 1.00 85.25 84 PRO A CA 1
ATOM 656 C C . PRO A 1 84 ? 20.762 0.476 -2.654 1.00 85.25 84 PRO A C 1
ATOM 658 O O . PRO A 1 84 ? 19.571 0.664 -2.401 1.00 85.25 84 PRO A O 1
ATOM 661 N N . LEU A 1 85 ? 21.167 -0.259 -3.693 1.00 80.69 85 LEU A N 1
ATOM 662 C CA . LEU A 1 85 ? 20.239 -0.827 -4.679 1.00 80.69 85 LEU A CA 1
ATOM 663 C C . LEU A 1 85 ? 19.152 -1.687 -4.013 1.00 80.69 85 LEU A C 1
ATOM 665 O O . LEU A 1 85 ? 17.970 -1.528 -4.301 1.00 80.69 85 LEU A O 1
ATOM 669 N N . ASP A 1 86 ? 19.515 -2.501 -3.026 1.00 79.56 86 ASP A N 1
ATOM 670 C CA . ASP A 1 86 ? 18.594 -3.320 -2.227 1.00 79.56 86 ASP A CA 1
ATOM 671 C C . ASP A 1 86 ? 17.533 -2.507 -1.462 1.00 79.56 86 ASP A C 1
ATOM 673 O O . ASP A 1 86 ? 16.503 -3.047 -1.060 1.00 79.56 86 ASP A O 1
ATOM 677 N N . LYS A 1 87 ? 17.757 -1.201 -1.280 1.00 84.75 87 LYS A N 1
ATOM 678 C CA . LYS A 1 87 ? 16.837 -0.278 -0.610 1.00 84.75 87 LYS A CA 1
ATOM 679 C C . LYS A 1 87 ? 16.084 0.640 -1.571 1.00 84.75 87 LYS A C 1
ATOM 681 O O . LYS A 1 87 ? 15.139 1.286 -1.114 1.00 84.75 87 LYS A O 1
ATOM 686 N N . LYS A 1 88 ? 16.441 0.705 -2.857 1.00 89.12 88 LYS A N 1
ATOM 687 C CA . LYS A 1 88 ? 15.688 1.493 -3.844 1.00 89.12 88 LYS A CA 1
ATOM 688 C C . LYS A 1 88 ? 14.241 0.993 -3.911 1.00 89.12 88 LYS A C 1
ATOM 690 O O . LYS A 1 88 ? 13.978 -0.209 -3.861 1.00 89.12 88 LYS A O 1
ATOM 695 N N . ARG A 1 89 ? 13.298 1.932 -3.955 1.00 91.44 89 ARG A N 1
ATOM 696 C CA . ARG A 1 89 ? 11.862 1.668 -4.019 1.00 91.44 89 ARG A CA 1
ATOM 697 C C . ARG A 1 89 ? 11.390 1.575 -5.460 1.00 91.44 89 ARG A C 1
ATOM 699 O O . ARG A 1 89 ? 11.721 2.458 -6.248 1.00 91.44 89 ARG A O 1
ATOM 706 N N . TYR A 1 90 ? 10.594 0.550 -5.753 1.00 91.12 90 TYR A N 1
ATOM 707 C CA . TYR A 1 90 ? 10.005 0.314 -7.074 1.00 91.12 90 TYR A CA 1
ATOM 708 C C . TYR A 1 90 ? 8.506 0.088 -6.963 1.00 91.12 90 TYR A C 1
ATOM 710 O O . TYR A 1 90 ? 8.048 -0.647 -6.083 1.00 91.12 90 TYR A O 1
ATOM 718 N N . TYR A 1 91 ? 7.752 0.692 -7.874 1.00 92.44 91 TYR A N 1
ATOM 719 C CA . TYR A 1 91 ? 6.344 0.379 -8.058 1.00 92.44 91 TYR A CA 1
ATOM 720 C C . TYR A 1 91 ? 6.211 -0.893 -8.897 1.00 92.44 91 TYR A C 1
ATOM 722 O O . TYR A 1 91 ? 6.740 -0.964 -9.996 1.00 92.44 91 TYR A O 1
ATOM 730 N N . CYS A 1 92 ? 5.494 -1.885 -8.375 1.00 91.00 92 CYS A N 1
ATOM 731 C CA . CYS A 1 92 ? 5.374 -3.211 -8.987 1.00 91.00 92 CYS A CA 1
ATOM 732 C C . CYS A 1 92 ? 3.941 -3.526 -9.444 1.00 91.00 92 CYS A C 1
ATOM 734 O O . CYS A 1 92 ? 3.641 -4.664 -9.794 1.00 91.00 92 CYS A O 1
ATOM 736 N N . GLY A 1 93 ? 3.024 -2.558 -9.396 1.00 92.31 93 GLY A N 1
ATOM 737 C CA . GLY A 1 93 ? 1.604 -2.777 -9.672 1.00 92.31 93 GLY A CA 1
ATOM 738 C C . GLY A 1 93 ? 0.705 -2.441 -8.489 1.00 92.31 93 GLY A C 1
ATOM 739 O O . GLY A 1 93 ? 1.078 -1.684 -7.592 1.00 92.31 93 GLY A O 1
ATOM 740 N N . PHE A 1 94 ? -0.510 -2.976 -8.477 1.00 93.56 94 PHE A N 1
ATOM 741 C CA . PHE A 1 94 ? -1.479 -2.721 -7.410 1.00 93.56 94 PHE A CA 1
ATOM 742 C C . PHE A 1 94 ? -2.401 -3.917 -7.178 1.00 93.56 94 PHE A C 1
ATOM 744 O O . PHE A 1 94 ? -2.503 -4.819 -8.008 1.00 93.56 94 PHE A O 1
ATOM 751 N N . ARG A 1 95 ? -3.099 -3.897 -6.048 1.00 92.62 95 ARG A N 1
ATOM 752 C CA . ARG A 1 95 ? -4.318 -4.680 -5.820 1.00 92.62 95 ARG A CA 1
ATOM 753 C C . ARG A 1 95 ? -5.447 -3.734 -5.487 1.00 92.62 95 ARG A C 1
ATOM 755 O O . ARG A 1 95 ? -5.170 -2.659 -4.957 1.00 92.62 95 ARG A O 1
ATOM 762 N N . ASP A 1 96 ? -6.693 -4.120 -5.717 1.00 93.94 96 ASP A N 1
ATOM 763 C CA . ASP A 1 96 ? -7.835 -3.315 -5.297 1.00 93.94 96 ASP A CA 1
ATOM 764 C C . ASP A 1 96 ? -8.927 -4.111 -4.566 1.00 93.94 96 ASP A C 1
ATOM 766 O O . ASP A 1 96 ? -8.997 -5.334 -4.635 1.00 93.94 96 ASP A O 1
ATOM 770 N N . ALA A 1 97 ? -9.751 -3.401 -3.801 1.00 92.44 97 ALA A N 1
ATOM 771 C CA . ALA A 1 97 ? -10.860 -3.958 -3.033 1.00 92.44 97 ALA A CA 1
ATOM 772 C C . ALA A 1 97 ? -11.992 -2.934 -2.932 1.00 92.44 97 ALA A C 1
ATOM 774 O O . ALA A 1 97 ? -11.762 -1.728 -3.061 1.00 92.44 97 ALA A O 1
ATOM 775 N N . THR A 1 98 ? -13.214 -3.400 -2.682 1.00 93.00 98 THR A N 1
ATOM 776 C CA . THR A 1 98 ? -14.341 -2.519 -2.358 1.00 93.00 98 THR A CA 1
ATOM 777 C C . THR A 1 98 ? -14.218 -2.008 -0.926 1.00 93.00 98 THR A C 1
ATOM 779 O O . THR A 1 98 ? -13.871 -2.753 -0.014 1.00 93.00 98 THR A O 1
ATOM 782 N N . VAL A 1 99 ? -14.539 -0.736 -0.703 1.00 89.19 99 VAL A N 1
ATOM 783 C CA . VAL A 1 99 ? -14.469 -0.085 0.614 1.00 89.19 99 VAL A CA 1
ATOM 784 C C . VAL A 1 99 ? -15.346 -0.806 1.629 1.00 89.19 99 VAL A C 1
ATOM 786 O O . VAL A 1 99 ? -14.917 -1.029 2.756 1.00 89.19 99 VAL A O 1
ATOM 789 N N . GLY A 1 100 ? -16.547 -1.229 1.230 1.00 85.06 100 GLY A N 1
ATOM 790 C CA . GLY A 1 100 ? -17.462 -1.947 2.110 1.00 85.06 100 GLY A CA 1
ATOM 791 C C . GLY A 1 100 ? -16.874 -3.233 2.691 1.00 85.06 100 GLY A C 1
ATOM 792 O O . GLY A 1 100 ? -17.155 -3.531 3.845 1.00 85.06 100 GLY A O 1
ATOM 793 N N . ALA A 1 101 ? -16.016 -3.934 1.944 1.00 83.56 101 ALA A N 1
ATOM 794 C CA . ALA A 1 101 ? -15.339 -5.137 2.422 1.00 83.56 101 ALA A CA 1
ATOM 795 C C . ALA A 1 101 ? -14.184 -4.832 3.397 1.00 83.56 101 ALA A C 1
ATOM 797 O O . ALA A 1 101 ? -13.770 -5.697 4.152 1.00 83.56 101 ALA A O 1
ATOM 798 N N . LEU A 1 102 ? -13.655 -3.605 3.399 1.00 82.00 102 LEU A N 1
ATOM 799 C CA . LEU A 1 102 ? -12.508 -3.206 4.226 1.00 82.00 102 LEU A CA 1
ATOM 800 C C . LEU A 1 102 ? -12.899 -2.558 5.559 1.00 82.00 102 LEU A C 1
ATOM 802 O O . LEU A 1 102 ? -12.055 -2.389 6.436 1.00 82.00 102 LEU A O 1
ATOM 806 N N . LEU A 1 103 ? -14.158 -2.145 5.706 1.00 77.81 103 LEU A N 1
ATOM 807 C CA . LEU A 1 103 ? -14.652 -1.456 6.901 1.00 77.81 103 LEU A CA 1
ATOM 808 C C . LEU A 1 103 ? -15.083 -2.415 8.024 1.00 77.81 103 LEU A C 1
ATOM 810 O O . LEU A 1 103 ? -15.596 -1.955 9.045 1.00 77.81 103 LEU A O 1
ATOM 814 N N . GLU A 1 104 ? -14.865 -3.723 7.869 1.00 68.94 104 GLU A N 1
ATOM 815 C CA . GLU A 1 104 ? -15.111 -4.708 8.922 1.00 68.94 104 GLU A CA 1
ATOM 816 C C . GLU A 1 104 ? -14.140 -4.473 10.095 1.00 68.94 104 GLU A C 1
ATOM 818 O O . GLU A 1 104 ? -12.948 -4.772 10.035 1.00 68.94 104 GLU A O 1
ATOM 823 N N . GLY A 1 105 ? -14.648 -3.847 11.159 1.00 67.94 105 GLY A N 1
ATOM 824 C CA . GLY A 1 105 ? -13.937 -3.662 12.422 1.00 67.94 105 GLY A CA 1
ATOM 825 C C . GLY A 1 105 ? -14.266 -4.762 13.428 1.00 67.94 105 GLY A C 1
ATOM 826 O O . GLY A 1 105 ? -15.204 -5.536 13.260 1.00 67.94 105 GLY A O 1
ATOM 827 N N . THR A 1 106 ? -13.511 -4.787 14.519 1.00 80.50 106 THR A N 1
ATOM 828 C CA . THR A 1 106 ? -13.804 -5.615 15.696 1.00 80.50 106 THR A CA 1
ATOM 829 C C . THR A 1 106 ? -14.030 -4.710 16.905 1.00 80.50 106 THR A C 1
ATOM 831 O O . THR A 1 106 ? -13.757 -3.510 16.849 1.00 80.50 106 THR A O 1
ATOM 834 N N . ASP A 1 107 ? -14.443 -5.268 18.040 1.00 84.50 107 ASP A N 1
ATOM 835 C CA . ASP A 1 107 ? -14.528 -4.497 19.290 1.00 84.50 107 ASP A CA 1
ATOM 836 C C . ASP A 1 107 ? -13.159 -3.937 19.738 1.00 84.50 107 ASP A C 1
ATOM 838 O O . ASP A 1 107 ? -13.079 -2.999 20.533 1.00 84.50 107 ASP A O 1
ATOM 842 N N . GLU A 1 108 ? -12.058 -4.491 19.217 1.00 87.38 108 GLU A N 1
ATOM 843 C CA . GLU A 1 108 ? -10.692 -4.138 19.606 1.00 87.38 108 GLU A CA 1
ATOM 844 C C . GLU A 1 108 ? -10.038 -3.105 18.679 1.00 87.38 108 GLU A C 1
ATOM 846 O O . GLU A 1 108 ? -9.092 -2.420 19.085 1.00 87.38 108 GLU A O 1
ATOM 851 N N . TYR A 1 109 ? -10.526 -2.959 17.445 1.00 89.88 109 TYR A N 1
ATOM 852 C CA . TYR A 1 109 ? -10.025 -1.969 16.494 1.00 89.88 109 TYR A CA 1
ATOM 853 C C . TYR A 1 109 ? -11.055 -1.595 15.429 1.00 89.88 109 TYR A C 1
ATOM 855 O O . TYR A 1 109 ? -11.899 -2.394 15.036 1.00 89.88 109 TYR A O 1
ATOM 863 N N . ARG A 1 110 ? -10.908 -0.391 14.873 1.00 90.38 110 ARG A N 1
ATOM 864 C CA . ARG A 1 110 ? -11.674 0.073 13.711 1.00 90.38 110 ARG A CA 1
ATOM 865 C C . ARG A 1 110 ? -10.756 0.520 12.581 1.00 90.38 110 ARG A C 1
ATOM 867 O O . ARG A 1 110 ? -9.697 1.102 12.835 1.00 90.38 110 ARG A O 1
ATOM 874 N N . ILE A 1 111 ? -11.209 0.306 11.353 1.00 91.25 111 ILE A N 1
ATOM 875 C CA . ILE A 1 111 ? -10.608 0.861 10.142 1.00 91.25 111 ILE A CA 1
ATOM 876 C C . ILE A 1 111 ? -11.382 2.117 9.748 1.00 91.25 111 ILE A C 1
ATOM 878 O O . ILE A 1 111 ? -12.610 2.156 9.792 1.00 91.25 111 ILE A O 1
ATOM 882 N N . SER A 1 112 ? -10.656 3.169 9.400 1.00 90.94 112 SER A N 1
ATOM 883 C CA . SER A 1 112 ? -11.196 4.405 8.849 1.00 90.94 112 SER A CA 1
ATOM 884 C C . SER A 1 112 ? -10.577 4.621 7.484 1.00 90.94 112 SER A C 1
ATOM 886 O O . SER A 1 112 ? -9.363 4.540 7.347 1.00 90.94 112 SER A O 1
ATOM 888 N N . ILE A 1 113 ? -11.396 4.963 6.501 1.00 92.44 113 ILE A N 1
ATOM 889 C CA . ILE A 1 113 ? -10.937 5.279 5.151 1.00 92.44 113 ILE A CA 1
ATOM 890 C C . ILE A 1 113 ? -11.369 6.713 4.862 1.00 92.44 113 ILE A C 1
ATOM 892 O O . ILE A 1 113 ? -12.546 7.044 5.007 1.00 92.44 113 ILE A O 1
ATOM 896 N N . LYS A 1 114 ? -10.420 7.589 4.530 1.00 91.81 114 LYS A N 1
ATOM 897 C CA . LYS A 1 114 ? -10.666 9.020 4.317 1.00 91.81 114 LYS A CA 1
ATOM 898 C C . LYS A 1 114 ? -9.990 9.496 3.042 1.00 91.81 114 LYS A C 1
ATOM 900 O O . LYS A 1 114 ? -8.847 9.149 2.772 1.00 91.81 114 LYS A O 1
ATOM 905 N N . SER A 1 115 ? -10.678 10.340 2.281 1.00 90.88 115 SER A N 1
ATOM 906 C CA . SER A 1 115 ? -10.037 11.072 1.189 1.00 90.88 115 SER 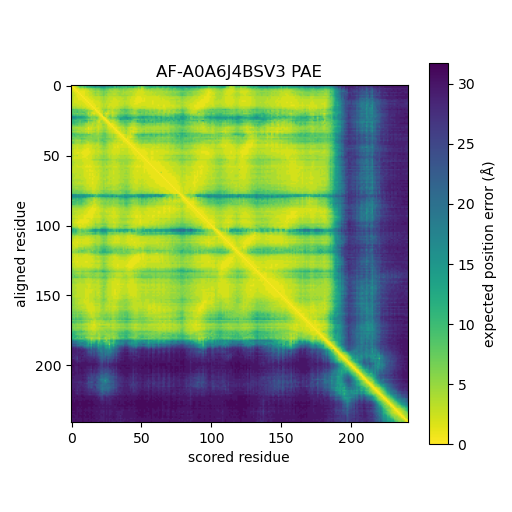A CA 1
ATOM 907 C C . SER A 1 115 ? -9.122 12.133 1.791 1.00 90.88 115 SER A C 1
ATOM 909 O O . SER A 1 115 ? -9.580 13.000 2.540 1.00 90.88 115 SER A O 1
ATOM 911 N N . LEU A 1 116 ? -7.834 12.050 1.471 1.00 88.69 116 LEU A N 1
ATOM 912 C CA . LEU A 1 116 ? -6.827 12.998 1.926 1.00 88.69 116 LEU A CA 1
ATOM 913 C C . LEU A 1 116 ? -5.896 13.291 0.751 1.00 88.69 116 LEU A C 1
ATOM 915 O O . LEU A 1 116 ? -4.895 12.600 0.607 1.00 88.69 116 LEU A O 1
ATOM 919 N N . PRO A 1 117 ? -6.220 14.261 -0.119 1.00 86.06 117 PRO A N 1
ATOM 920 C CA . 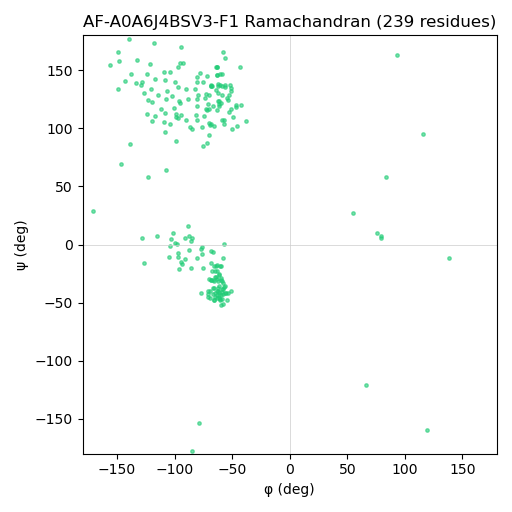PRO A 1 117 ? -5.373 14.576 -1.262 1.00 86.06 117 PRO A CA 1
ATOM 921 C C . PRO A 1 117 ? -3.924 14.845 -0.837 1.00 86.06 117 PRO A C 1
ATOM 923 O O . PRO A 1 117 ? -3.681 15.672 0.041 1.00 86.06 117 PRO A O 1
ATOM 926 N N . GLU A 1 118 ? -2.967 14.172 -1.471 1.00 81.38 118 GLU A N 1
ATOM 927 C CA . GLU A 1 118 ? -1.541 14.259 -1.134 1.00 81.38 118 GLU A CA 1
ATOM 928 C C . GLU A 1 118 ? -0.706 14.323 -2.417 1.00 81.38 118 GLU A C 1
ATOM 930 O O . GLU A 1 118 ? -1.092 13.765 -3.439 1.00 81.38 118 GLU A O 1
ATOM 935 N N . PHE A 1 119 ? 0.418 15.046 -2.405 1.00 73.75 119 PHE A N 1
ATOM 936 C CA . PHE A 1 119 ? 1.292 15.235 -3.579 1.00 73.75 119 PHE A CA 1
ATOM 937 C C . PHE A 1 119 ? 0.584 15.793 -4.833 1.00 73.75 119 PHE A C 1
ATOM 939 O O . PHE A 1 119 ? 1.007 15.548 -5.965 1.00 73.75 119 PHE A O 1
ATOM 946 N N . GLY A 1 120 ? -0.504 16.547 -4.636 1.00 80.00 120 GLY A N 1
ATOM 947 C CA . GLY A 1 120 ? -1.357 17.038 -5.723 1.00 80.00 120 GLY A CA 1
ATOM 948 C C . GLY A 1 120 ? -2.273 15.970 -6.336 1.00 80.00 120 GLY A C 1
ATOM 949 O O . GLY A 1 120 ? -2.887 16.228 -7.366 1.00 80.00 120 GLY A O 1
ATOM 950 N N . GLU A 1 121 ? -2.378 14.789 -5.722 1.00 86.38 121 GLU A N 1
ATOM 951 C CA . GLU A 1 121 ? -3.241 13.691 -6.153 1.00 86.38 121 GLU A CA 1
ATOM 952 C C . GLU A 1 121 ? -4.551 13.692 -5.369 1.00 86.38 121 GLU A C 1
ATOM 954 O O . GLU A 1 121 ? -4.596 13.335 -4.192 1.00 86.38 121 GLU A O 1
ATOM 959 N N . GLU A 1 122 ? -5.651 14.047 -6.032 1.00 91.06 122 GLU A N 1
ATOM 960 C CA . GLU A 1 122 ? -6.985 14.006 -5.415 1.00 91.06 122 GLU A CA 1
ATOM 961 C C . GLU A 1 122 ? -7.464 12.581 -5.122 1.00 91.06 122 GLU A C 1
ATOM 963 O O . GLU A 1 122 ? -8.285 12.368 -4.233 1.00 91.06 122 GLU A O 1
ATOM 968 N N . ALA A 1 123 ? -6.913 11.601 -5.839 1.00 92.75 123 ALA A N 1
ATOM 969 C CA . ALA A 1 123 ? -7.218 10.192 -5.661 1.00 92.75 123 ALA A CA 1
ATOM 970 C C . ALA A 1 123 ? -6.541 9.568 -4.428 1.00 92.75 123 ALA A C 1
ATOM 972 O O . ALA A 1 123 ? -6.778 8.394 -4.161 1.00 92.75 123 ALA A O 1
ATOM 973 N N . HIS A 1 124 ? -5.703 10.289 -3.675 1.00 92.62 124 HIS A N 1
ATOM 974 C CA . HIS A 1 124 ? -5.087 9.724 -2.475 1.00 92.62 124 HIS A CA 1
ATOM 975 C C . HIS A 1 124 ? -6.117 9.482 -1.358 1.00 92.62 124 HIS A C 1
ATOM 977 O O . HIS A 1 124 ? -6.987 10.311 -1.064 1.00 92.62 124 HIS A O 1
ATOM 983 N N . VAL A 1 125 ? -5.997 8.316 -0.729 1.00 92.00 125 VAL A N 1
ATOM 984 C CA . VAL A 1 125 ? -6.838 7.859 0.373 1.00 92.00 125 VAL A CA 1
ATOM 985 C C . VAL A 1 125 ? -5.953 7.458 1.538 1.00 92.00 125 VAL A C 1
ATOM 987 O O . VAL A 1 125 ? -5.039 6.652 1.384 1.00 92.00 125 VAL A O 1
ATOM 990 N N . ASP A 1 126 ? -6.285 7.977 2.711 1.00 91.69 126 ASP A N 1
ATOM 991 C CA . ASP A 1 126 ? -5.732 7.537 3.979 1.00 91.69 126 ASP A CA 1
ATOM 992 C C . ASP A 1 126 ? -6.566 6.381 4.545 1.00 91.69 126 ASP A C 1
ATOM 994 O O . ASP A 1 126 ? -7.786 6.491 4.710 1.00 91.69 126 ASP A O 1
ATOM 998 N N . VAL A 1 127 ? -5.903 5.266 4.843 1.00 92.44 127 VAL A N 1
ATOM 999 C CA . VAL A 1 127 ? -6.474 4.125 5.559 1.00 92.44 127 VAL A CA 1
ATOM 1000 C C . VAL A 1 127 ? -5.852 4.085 6.949 1.00 92.44 127 VAL A C 1
ATOM 1002 O O . VAL A 1 127 ? -4.697 3.695 7.118 1.00 92.44 127 VAL A O 1
ATOM 1005 N N . GLY A 1 128 ? -6.631 4.489 7.947 1.00 92.75 128 GLY A N 1
ATOM 1006 C CA . GLY A 1 128 ? -6.220 4.568 9.343 1.00 92.75 128 GLY A CA 1
ATOM 1007 C C . GLY A 1 128 ? -6.756 3.406 10.177 1.00 92.75 128 GLY A C 1
ATOM 1008 O O . GLY A 1 128 ? -7.964 3.165 10.226 1.00 92.75 128 GLY A O 1
ATOM 1009 N N . LEU A 1 129 ? -5.867 2.724 10.894 1.00 93.44 129 LEU A N 1
ATOM 1010 C CA . LEU A 1 129 ? -6.194 1.726 11.910 1.00 93.44 129 LEU A CA 1
ATOM 1011 C C . LEU A 1 129 ? -6.199 2.361 13.305 1.00 93.44 129 LEU A C 1
ATOM 1013 O O . LEU A 1 129 ? -5.171 2.841 13.783 1.00 93.44 129 LEU A O 1
ATOM 1017 N N . PHE A 1 130 ? -7.327 2.274 14.008 1.00 92.00 130 PHE A N 1
ATOM 1018 C CA . PHE A 1 130 ? -7.483 2.781 15.372 1.00 92.00 130 PHE A CA 1
ATOM 1019 C C . PHE A 1 130 ? -7.779 1.631 16.336 1.00 92.00 130 PHE A C 1
ATOM 1021 O O . PHE A 1 130 ? -8.866 1.062 16.315 1.00 92.00 130 PHE A O 1
ATOM 1028 N N . ILE A 1 131 ? -6.826 1.316 17.215 1.00 90.94 131 ILE A N 1
ATOM 1029 C CA . ILE A 1 131 ? -6.996 0.313 18.281 1.00 90.94 131 ILE A CA 1
ATOM 1030 C C . ILE A 1 131 ? -7.714 0.950 19.477 1.00 90.94 131 ILE A C 1
ATOM 1032 O O . ILE A 1 131 ? -7.322 2.038 19.920 1.00 90.94 131 ILE A O 1
ATOM 1036 N N . ALA A 1 132 ? -8.722 0.271 20.021 1.00 90.19 132 ALA A N 1
ATOM 1037 C CA . ALA A 1 132 ? -9.515 0.750 21.147 1.00 90.19 132 ALA A CA 1
ATOM 1038 C C . ALA A 1 132 ? -8.655 1.017 22.399 1.00 90.19 132 ALA A C 1
ATOM 1040 O O . ALA A 1 132 ? -7.657 0.344 22.668 1.00 90.19 132 ALA A O 1
ATOM 1041 N N . THR A 1 133 ? -9.046 2.018 23.191 1.00 89.19 133 THR A N 1
ATOM 1042 C CA . THR A 1 133 ? -8.290 2.479 24.371 1.00 89.19 133 THR A CA 1
ATOM 1043 C C . THR A 1 133 ? -8.190 1.426 25.476 1.00 89.19 133 THR A C 1
ATOM 1045 O O . THR A 1 133 ? -7.204 1.413 26.208 1.00 89.19 133 THR A O 1
ATOM 1048 N N . GLY A 1 134 ? -9.175 0.526 25.574 1.00 88.62 134 GLY A N 1
ATOM 1049 C CA . GLY A 1 134 ? -9.210 -0.562 26.557 1.00 88.62 134 GLY A CA 1
ATOM 1050 C C . GLY A 1 134 ? -8.290 -1.747 26.245 1.00 88.62 134 GLY A C 1
ATOM 1051 O O . GLY A 1 134 ? -8.132 -2.631 27.084 1.00 88.62 134 GLY A O 1
ATOM 1052 N N . VAL A 1 135 ? -7.663 -1.788 25.066 1.00 89.31 135 VAL A N 1
ATOM 1053 C CA . VAL A 1 135 ? -6.812 -2.913 24.664 1.00 89.31 135 VAL A CA 1
ATOM 1054 C C . VAL A 1 135 ? -5.420 -2.808 25.311 1.00 89.31 135 VAL A C 1
ATOM 1056 O O . VAL A 1 135 ? -4.736 -1.791 25.132 1.00 89.31 135 VAL A O 1
ATOM 1059 N N . PRO A 1 136 ? -4.923 -3.872 25.973 1.00 88.81 136 PRO A N 1
ATOM 1060 C CA . PRO A 1 136 ? -3.572 -3.920 26.532 1.00 88.81 136 PRO A CA 1
ATOM 1061 C C . PRO A 1 136 ? -2.464 -3.662 25.498 1.00 88.81 136 PRO A C 1
ATOM 1063 O O . PRO A 1 136 ? -2.473 -4.222 24.400 1.00 88.81 136 PRO A O 1
ATOM 1066 N N . LYS A 1 137 ? -1.448 -2.866 25.865 1.00 87.38 137 LYS A N 1
ATOM 1067 C CA . LYS A 1 137 ? -0.351 -2.462 24.957 1.00 87.38 137 LYS A CA 1
ATOM 1068 C C . LYS A 1 137 ? 0.400 -3.638 24.322 1.00 87.38 137 LYS A C 1
ATOM 1070 O O . LYS A 1 137 ? 0.801 -3.547 23.165 1.00 87.38 137 LYS A O 1
ATOM 1075 N N . ASN A 1 138 ? 0.574 -4.740 25.051 1.00 88.00 138 ASN A N 1
ATOM 1076 C CA . ASN A 1 138 ? 1.247 -5.945 24.552 1.00 88.00 138 ASN A CA 1
ATOM 1077 C C . ASN A 1 138 ? 0.480 -6.643 23.415 1.00 88.00 138 ASN A C 1
ATOM 1079 O O . ASN A 1 138 ? 1.086 -7.396 22.661 1.00 88.00 138 ASN A O 1
ATOM 1083 N N . ARG A 1 139 ? -0.822 -6.372 23.249 1.00 87.31 139 ARG A N 1
ATOM 1084 C CA . ARG A 1 139 ? -1.640 -6.919 22.156 1.00 87.31 139 ARG A CA 1
ATOM 1085 C C . ARG A 1 139 ? -1.663 -6.041 20.908 1.00 87.31 139 ARG A C 1
ATOM 1087 O O . ARG A 1 139 ? -2.078 -6.506 19.852 1.00 87.31 139 ARG A O 1
ATOM 1094 N N . HIS A 1 140 ? -1.196 -4.793 20.990 1.00 87.81 140 HIS A N 1
ATOM 1095 C CA . HIS A 1 140 ? -1.322 -3.842 19.879 1.00 87.81 140 HIS A CA 1
ATOM 1096 C C . HIS A 1 140 ? -0.576 -4.307 18.627 1.00 87.81 140 HIS A C 1
ATOM 1098 O O . HIS A 1 140 ? -1.062 -4.088 17.526 1.00 87.81 140 HIS A O 1
ATOM 1104 N N . ALA A 1 141 ? 0.592 -4.939 18.772 1.00 85.00 141 ALA A N 1
ATOM 1105 C CA . ALA A 1 141 ? 1.353 -5.438 17.624 1.00 85.00 141 ALA A CA 1
ATOM 1106 C C . ALA A 1 141 ? 0.617 -6.558 16.872 1.00 85.00 141 ALA A C 1
ATOM 1108 O O . ALA A 1 141 ? 0.572 -6.537 15.641 1.00 85.00 141 ALA A O 1
ATOM 1109 N N . ASN A 1 142 ? -0.008 -7.475 17.613 1.00 85.75 142 ASN A N 1
ATOM 1110 C CA . ASN A 1 142 ? -0.793 -8.561 17.032 1.00 85.75 142 ASN A CA 1
ATOM 1111 C C . ASN A 1 142 ? -2.015 -7.996 16.309 1.00 85.75 142 ASN A C 1
ATOM 1113 O O . ASN A 1 142 ? -2.181 -8.265 15.131 1.00 85.75 142 ASN A O 1
ATOM 1117 N N . LEU A 1 143 ? -2.761 -7.084 16.940 1.00 85.75 143 LEU A N 1
ATOM 1118 C CA . LEU A 1 143 ? -3.936 -6.471 16.310 1.00 85.75 143 LEU A CA 1
ATOM 1119 C C . LEU A 1 143 ? -3.612 -5.684 15.039 1.00 85.75 143 LEU A C 1
ATOM 1121 O O . LEU A 1 143 ? -4.402 -5.703 14.104 1.00 85.75 143 LEU A O 1
ATOM 1125 N N . ARG A 1 144 ? -2.455 -5.009 14.966 1.00 86.75 144 ARG A N 1
ATOM 1126 C CA . ARG A 1 144 ? -2.018 -4.371 13.711 1.00 86.75 144 ARG A CA 1
ATOM 1127 C C . ARG A 1 144 ? -1.795 -5.394 12.602 1.00 86.75 144 ARG A C 1
ATOM 1129 O O . ARG A 1 144 ? -2.155 -5.134 11.460 1.00 86.75 144 ARG A O 1
ATOM 1136 N N . THR A 1 145 ? -1.218 -6.539 12.951 1.00 84.12 145 THR A N 1
ATOM 1137 C CA . THR A 1 145 ? -0.975 -7.635 12.007 1.00 84.12 145 THR A CA 1
ATOM 1138 C C . THR A 1 145 ? -2.290 -8.284 11.581 1.00 84.12 145 THR A C 1
ATOM 1140 O O . THR A 1 145 ? -2.514 -8.458 10.388 1.00 84.12 145 THR A O 1
ATOM 1143 N N . ASP A 1 146 ? -3.178 -8.570 12.532 1.00 83.06 146 ASP A N 1
ATOM 1144 C CA . ASP A 1 146 ? -4.482 -9.191 12.290 1.00 83.06 146 ASP A CA 1
ATOM 1145 C C . ASP A 1 146 ? -5.369 -8.290 11.426 1.00 83.06 146 ASP A C 1
ATOM 1147 O O . ASP A 1 146 ? -5.927 -8.752 10.435 1.00 83.06 146 ASP A O 1
ATOM 1151 N N . ALA A 1 147 ? -5.433 -6.992 11.737 1.00 84.50 147 ALA A N 1
ATOM 1152 C CA . ALA A 1 147 ? -6.149 -6.011 10.926 1.00 84.50 147 ALA A CA 1
ATOM 1153 C C . ALA A 1 147 ? -5.561 -5.906 9.512 1.00 84.50 147 ALA A C 1
ATOM 1155 O O . ALA A 1 147 ? -6.298 -5.886 8.530 1.00 84.50 147 ALA A O 1
ATOM 1156 N N . GLY A 1 148 ? -4.230 -5.874 9.388 1.00 85.06 148 GLY A N 1
ATOM 1157 C CA . GLY A 1 148 ? -3.574 -5.822 8.085 1.00 85.06 148 GLY A CA 1
ATOM 1158 C C . GLY A 1 148 ? -3.844 -7.064 7.229 1.00 85.06 148 GLY A C 1
ATOM 1159 O O . GLY A 1 148 ? -4.100 -6.950 6.029 1.00 85.06 148 GLY A O 1
ATOM 1160 N N . LEU A 1 149 ? -3.846 -8.247 7.849 1.00 82.56 149 LEU A N 1
ATOM 1161 C CA . LEU A 1 149 ? -4.212 -9.505 7.201 1.00 82.56 149 LEU A CA 1
ATOM 1162 C C . LEU A 1 149 ? -5.683 -9.521 6.791 1.00 82.56 149 LEU A C 1
ATOM 1164 O O . LEU A 1 149 ? -5.967 -9.852 5.643 1.00 82.56 149 LEU A O 1
ATOM 1168 N N . ALA A 1 150 ? -6.590 -9.133 7.692 1.00 81.25 150 ALA A N 1
ATOM 1169 C CA . ALA A 1 150 ? -8.023 -9.054 7.424 1.00 81.25 150 ALA A CA 1
ATOM 1170 C C . ALA A 1 150 ? -8.305 -8.176 6.199 1.00 81.25 150 ALA A C 1
ATOM 1172 O O . ALA A 1 150 ? -8.956 -8.624 5.261 1.00 81.25 150 ALA A O 1
ATOM 1173 N N . LEU A 1 151 ? -7.703 -6.984 6.130 1.00 84.38 151 LEU A N 1
ATOM 1174 C CA . LEU A 1 151 ? -7.806 -6.125 4.951 1.00 84.38 151 LEU A CA 1
ATOM 1175 C C . LEU A 1 151 ? -7.273 -6.815 3.695 1.00 84.38 151 LEU A C 1
ATOM 1177 O O . LEU A 1 151 ? -7.937 -6.793 2.662 1.00 84.38 151 LEU A O 1
ATOM 1181 N N . ALA A 1 152 ? -6.095 -7.443 3.770 1.00 85.38 152 ALA A N 1
ATOM 1182 C CA . ALA A 1 152 ? -5.459 -8.087 2.624 1.00 85.38 152 ALA A CA 1
ATOM 1183 C C . ALA A 1 152 ? -6.291 -9.233 2.018 1.00 85.38 152 ALA A C 1
ATOM 1185 O O . ALA A 1 152 ? -6.150 -9.489 0.823 1.00 85.38 152 ALA A O 1
ATOM 1186 N N . PHE A 1 153 ? -7.159 -9.897 2.795 1.00 84.00 153 PHE A N 1
ATOM 1187 C CA . PHE A 1 153 ? -8.041 -10.964 2.295 1.00 84.00 153 PHE A CA 1
ATOM 1188 C C . PHE A 1 153 ? -9.073 -10.477 1.277 1.00 84.00 153 PHE A C 1
ATOM 1190 O O . PHE A 1 153 ? -9.479 -11.251 0.414 1.00 84.00 153 PHE A O 1
ATOM 1197 N N . HIS A 1 154 ? -9.483 -9.212 1.348 1.00 86.50 154 HIS A N 1
ATOM 1198 C CA . HIS A 1 154 ? -10.509 -8.661 0.460 1.00 86.50 154 HIS A CA 1
ATOM 1199 C C . HIS A 1 154 ? -9.948 -8.105 -0.855 1.00 86.50 154 HIS A C 1
ATOM 1201 O O . HIS A 1 154 ? -10.716 -7.676 -1.718 1.00 86.50 154 HIS A O 1
ATOM 1207 N N . PHE A 1 155 ? -8.623 -8.092 -1.014 1.00 87.31 155 PHE A N 1
ATOM 120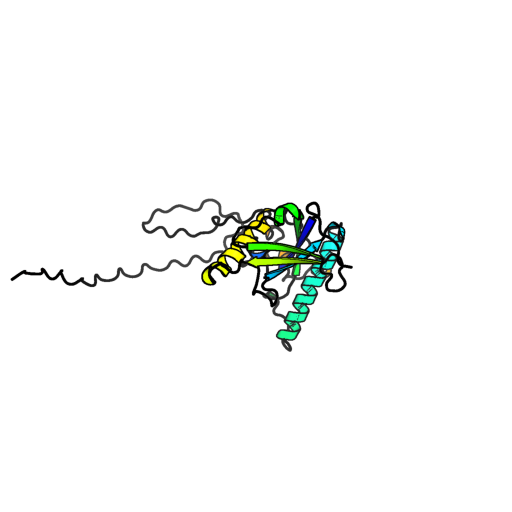8 C CA . PHE A 1 155 ? -7.971 -7.566 -2.206 1.00 87.31 155 PHE A CA 1
ATOM 1209 C C . PHE A 1 155 ? -7.978 -8.562 -3.364 1.00 87.31 155 PHE A C 1
ATOM 1211 O O . PHE A 1 155 ? -7.803 -9.766 -3.189 1.00 87.31 155 PHE A O 1
ATOM 1218 N N . 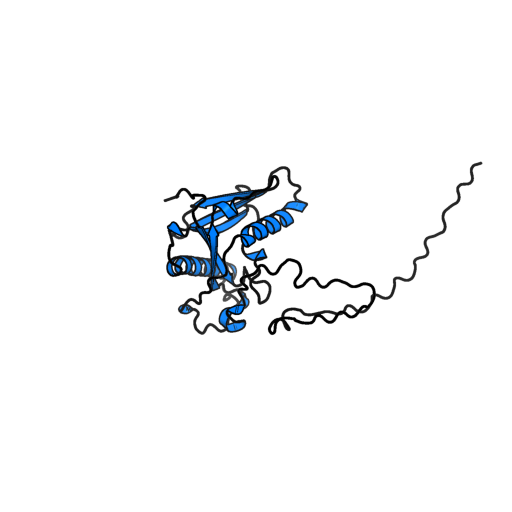SER A 1 156 ? -8.131 -8.017 -4.566 1.00 88.12 156 SER A N 1
ATOM 1219 C CA . SER A 1 156 ? -7.992 -8.728 -5.829 1.00 88.12 156 SER A CA 1
ATOM 1220 C C . SER A 1 156 ? -6.608 -9.382 -5.984 1.00 88.12 156 SER A C 1
ATOM 1222 O O . SER A 1 156 ? -5.645 -8.978 -5.317 1.00 88.12 156 SER A O 1
ATOM 1224 N N . PRO A 1 157 ? -6.470 -10.302 -6.959 1.00 86.31 157 PRO A N 1
ATOM 1225 C CA . PRO A 1 157 ? -5.185 -10.641 -7.566 1.00 86.31 157 PRO A CA 1
ATOM 1226 C C . PRO A 1 157 ? -4.331 -9.407 -7.877 1.00 86.31 157 PRO A C 1
ATOM 1228 O O . PRO A 1 157 ? -4.856 -8.304 -8.098 1.00 86.31 157 PRO A O 1
ATOM 1231 N N . ALA A 1 158 ? -3.010 -9.585 -7.887 1.0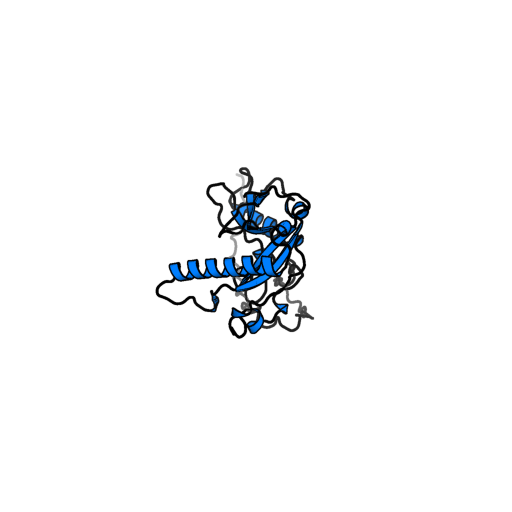0 87.94 158 ALA A N 1
ATOM 1232 C CA . ALA A 1 158 ? -2.106 -8.497 -8.230 1.00 87.94 158 ALA A CA 1
ATOM 1233 C C . ALA A 1 158 ? -2.265 -8.125 -9.709 1.00 87.94 158 ALA A C 1
ATOM 1235 O O . ALA A 1 158 ? -2.327 -8.978 -10.585 1.00 87.94 158 ALA A O 1
ATOM 1236 N N . SER A 1 159 ? -2.303 -6.826 -9.988 1.00 90.00 159 SER A N 1
ATOM 1237 C CA . SER A 1 159 ? -2.157 -6.278 -11.335 1.00 90.00 159 SER A CA 1
ATOM 1238 C C . SER A 1 159 ? -0.706 -5.818 -11.502 1.00 90.00 159 SER A C 1
ATOM 1240 O O . SER A 1 159 ? -0.410 -4.676 -11.132 1.00 90.00 159 SER A O 1
ATOM 1242 N N . PRO A 1 160 ? 0.216 -6.691 -11.964 1.00 89.81 160 PRO A N 1
ATOM 1243 C CA . PRO A 1 160 ? 1.635 -6.368 -12.081 1.00 89.81 160 PRO A CA 1
ATOM 1244 C C . PRO A 1 160 ? 1.872 -5.234 -13.078 1.00 89.81 160 PRO A C 1
ATOM 1246 O O . PRO A 1 160 ? 1.192 -5.128 -14.101 1.00 89.81 160 PRO A O 1
ATOM 1249 N N . HIS A 1 161 ? 2.875 -4.403 -12.804 1.00 89.88 161 HIS A N 1
ATOM 1250 C CA . HIS A 1 161 ? 3.309 -3.358 -13.726 1.00 89.88 161 HIS A CA 1
ATOM 1251 C C . HIS A 1 161 ? 4.808 -3.081 -13.594 1.00 89.88 161 HIS A C 1
ATOM 1253 O O . HIS A 1 161 ? 5.304 -2.942 -12.478 1.00 89.88 161 HIS A O 1
ATOM 1259 N N . LEU A 1 162 ? 5.500 -2.986 -14.731 1.00 89.06 162 LEU A N 1
ATOM 1260 C CA . LEU A 1 162 ? 6.891 -2.545 -14.836 1.00 89.06 162 LEU A CA 1
ATOM 1261 C C . LEU A 1 162 ? 6.902 -1.152 -15.479 1.00 89.06 162 LEU A C 1
ATOM 1263 O O . LEU A 1 162 ? 6.514 -1.032 -16.643 1.00 89.06 162 LEU A O 1
ATOM 1267 N N . CYS A 1 163 ? 7.307 -0.118 -14.728 1.00 86.69 163 CYS A N 1
ATOM 1268 C CA . CYS A 1 163 ? 7.425 1.244 -15.266 1.00 86.69 163 CYS A CA 1
ATOM 1269 C C . CYS A 1 163 ? 8.494 1.225 -16.396 1.00 86.69 163 CYS A C 1
ATOM 1271 O O . CYS A 1 163 ? 9.546 0.604 -16.247 1.00 86.69 163 CYS A O 1
ATOM 1273 N N . GLU A 1 164 ? 8.269 1.913 -17.525 1.00 88.25 164 GLU A N 1
ATOM 1274 C CA . GLU A 1 164 ? 9.226 1.911 -18.657 1.00 88.25 164 GLU A CA 1
ATOM 1275 C C . GLU A 1 164 ? 10.619 2.422 -18.267 1.00 88.25 164 GLU A C 1
ATOM 1277 O O . GLU A 1 164 ? 11.624 1.971 -18.809 1.00 88.25 164 GLU A O 1
ATOM 1282 N N . CYS A 1 165 ? 10.686 3.343 -17.302 1.00 84.06 165 CYS A N 1
ATOM 1283 C CA . CYS A 1 165 ? 11.938 3.868 -16.761 1.00 84.06 165 CYS A CA 1
ATOM 1284 C C . CYS A 1 165 ? 12.742 2.844 -15.945 1.00 84.06 165 CYS A C 1
ATOM 1286 O O . CYS A 1 165 ? 13.922 3.075 -15.695 1.00 84.06 165 CYS A O 1
ATOM 1288 N N . ASP A 1 166 ? 12.112 1.741 -15.538 1.00 85.56 166 ASP A N 1
ATOM 1289 C CA . ASP A 1 166 ? 12.743 0.629 -14.829 1.00 85.56 166 ASP A CA 1
ATOM 1290 C C . ASP A 1 166 ? 13.065 -0.548 -15.773 1.00 85.56 166 ASP A C 1
ATOM 1292 O O . ASP A 1 166 ? 13.611 -1.564 -15.337 1.00 85.56 166 ASP A O 1
ATOM 1296 N N . ASN A 1 167 ? 12.772 -0.427 -17.078 1.00 84.62 167 ASN A N 1
ATOM 1297 C CA . ASN A 1 167 ? 13.183 -1.426 -18.064 1.00 84.62 167 ASN A CA 1
ATOM 1298 C C . ASN A 1 167 ? 14.712 -1.525 -18.110 1.00 84.62 167 ASN A C 1
ATOM 1300 O O . ASN A 1 167 ? 15.407 -0.548 -18.385 1.00 84.62 167 ASN A O 1
ATOM 1304 N N . GLY A 1 168 ? 15.228 -2.733 -17.884 1.00 83.75 168 GLY A N 1
ATOM 1305 C CA . GLY A 1 168 ? 16.668 -2.988 -17.836 1.00 83.75 168 GLY A CA 1
ATOM 1306 C C . GLY A 1 168 ? 17.335 -2.603 -16.513 1.00 83.75 168 GLY A C 1
ATOM 1307 O O . GLY A 1 168 ? 18.557 -2.676 -16.421 1.00 83.75 168 GLY A O 1
ATOM 1308 N N . ASP A 1 169 ? 16.576 -2.213 -15.482 1.00 87.19 169 ASP A N 1
ATOM 1309 C CA . ASP A 1 169 ? 17.110 -2.141 -14.122 1.00 87.19 169 ASP A CA 1
ATOM 1310 C C . ASP A 1 169 ? 17.208 -3.569 -13.553 1.00 87.19 169 ASP A C 1
ATOM 1312 O O . ASP A 1 169 ? 16.219 -4.143 -13.093 1.00 87.19 169 ASP A O 1
ATOM 1316 N N . ASP A 1 170 ? 18.418 -4.139 -13.563 1.00 86.75 170 ASP A N 1
ATOM 1317 C CA . ASP A 1 170 ? 18.730 -5.482 -13.039 1.00 86.75 170 ASP A CA 1
ATOM 1318 C C . ASP A 1 170 ? 18.385 -5.659 -11.550 1.00 86.75 170 ASP A C 1
ATOM 1320 O O . ASP A 1 170 ? 18.408 -6.767 -11.009 1.00 86.75 170 ASP A O 1
ATOM 1324 N N . ASN A 1 171 ? 18.086 -4.566 -10.848 1.00 83.44 171 ASN A N 1
ATOM 1325 C CA . ASN A 1 171 ? 17.670 -4.579 -9.460 1.00 83.44 171 ASN A CA 1
ATOM 1326 C C . ASN A 1 171 ? 16.145 -4.529 -9.272 1.00 83.44 171 ASN A C 1
ATOM 1328 O O . ASN A 1 171 ? 15.676 -4.738 -8.149 1.00 83.44 171 ASN A O 1
ATOM 1332 N N . HIS A 1 172 ? 15.368 -4.334 -10.339 1.00 86.62 172 HIS A N 1
ATOM 1333 C CA . HIS A 1 172 ? 13.915 -4.416 -10.276 1.00 86.62 172 HIS A CA 1
ATOM 1334 C C . HIS A 1 172 ? 13.472 -5.838 -9.867 1.00 86.62 172 HIS A C 1
ATOM 1336 O O . HIS A 1 172 ? 13.989 -6.824 -10.406 1.00 86.62 172 HIS A O 1
ATOM 1342 N N . PRO A 1 173 ? 12.493 -6.000 -8.953 1.00 80.19 173 PRO A N 1
ATOM 1343 C CA . PRO A 1 173 ? 12.073 -7.319 -8.466 1.00 80.19 173 PRO A CA 1
ATOM 1344 C C . PRO A 1 173 ? 11.622 -8.266 -9.582 1.00 80.19 173 PRO A C 1
ATOM 1346 O O . PRO A 1 173 ? 11.938 -9.451 -9.541 1.00 80.19 173 PRO A O 1
ATOM 1349 N N . PHE A 1 174 ? 10.956 -7.751 -10.618 1.00 83.75 174 PHE A N 1
ATOM 1350 C CA . PHE A 1 174 ? 10.562 -8.570 -11.772 1.00 83.75 174 PHE A CA 1
ATOM 1351 C C . PHE A 1 174 ? 11.734 -9.091 -12.596 1.00 83.75 174 PHE A C 1
ATOM 1353 O O . PHE A 1 174 ? 11.622 -10.173 -13.156 1.00 83.75 174 PHE A O 1
ATOM 1360 N N . VAL A 1 175 ? 12.848 -8.361 -12.656 1.00 83.38 175 VAL A N 1
ATOM 1361 C CA . VAL A 1 175 ? 14.053 -8.835 -13.348 1.00 83.38 175 VAL A CA 1
ATOM 1362 C C . VAL A 1 175 ? 14.779 -9.859 -12.478 1.00 83.38 175 VAL A C 1
ATOM 1364 O O . VAL A 1 175 ? 15.199 -10.902 -12.968 1.00 83.38 175 VAL A O 1
ATOM 1367 N N . LYS A 1 176 ? 14.873 -9.602 -11.169 1.00 77.50 176 LYS A N 1
ATOM 1368 C CA . LYS A 1 176 ? 15.586 -10.473 -10.225 1.00 77.50 176 LYS A CA 1
ATOM 1369 C C . LYS A 1 176 ? 14.897 -11.802 -9.944 1.00 77.50 176 LYS A C 1
ATOM 1371 O O . LYS A 1 176 ? 15.576 -12.802 -9.743 1.00 77.50 176 LYS A O 1
ATOM 1376 N N . ILE A 1 177 ? 13.573 -11.779 -9.812 1.00 74.31 177 ILE A N 1
ATOM 1377 C CA . ILE A 1 177 ? 12.795 -12.885 -9.234 1.00 74.31 177 ILE A CA 1
ATOM 1378 C C . ILE A 1 177 ? 11.666 -13.329 -10.180 1.00 74.31 177 ILE A C 1
ATOM 1380 O O . ILE A 1 177 ? 11.123 -14.417 -10.024 1.00 74.31 177 ILE A O 1
ATOM 1384 N N . GLY A 1 178 ? 11.326 -12.518 -11.184 1.00 76.75 178 GLY A N 1
ATOM 1385 C CA . GLY A 1 178 ? 10.198 -12.761 -12.081 1.00 76.75 178 GLY A CA 1
ATOM 1386 C C . GLY A 1 178 ? 8.907 -12.080 -11.622 1.00 76.75 178 GLY A C 1
ATOM 1387 O O . GLY A 1 178 ? 8.750 -11.661 -10.470 1.00 76.75 178 GLY A O 1
ATOM 1388 N N . THR A 1 179 ? 7.954 -11.958 -12.545 1.00 73.88 179 THR A N 1
ATOM 1389 C CA . THR A 1 179 ? 6.607 -11.419 -12.277 1.00 73.88 179 THR A CA 1
ATOM 1390 C C . THR A 1 179 ? 5.794 -12.300 -11.330 1.00 73.88 179 THR A C 1
ATOM 1392 O O . THR A 1 179 ? 4.925 -11.797 -10.623 1.00 73.88 179 THR A O 1
ATOM 1395 N N . ASP A 1 180 ? 6.145 -13.584 -11.238 1.00 72.31 180 ASP A N 1
ATOM 1396 C CA . ASP A 1 180 ? 5.516 -14.570 -10.349 1.00 72.31 180 ASP A CA 1
ATOM 1397 C C . ASP A 1 180 ? 5.801 -14.299 -8.857 1.00 72.31 180 ASP A C 1
ATOM 1399 O O . ASP A 1 180 ? 5.221 -14.924 -7.971 1.00 72.31 180 ASP A O 1
ATOM 1403 N N . SER A 1 181 ? 6.655 -13.312 -8.557 1.00 69.00 181 SER A N 1
ATOM 1404 C CA . SER A 1 181 ? 6.932 -12.825 -7.199 1.00 69.00 181 SER A CA 1
ATOM 1405 C C . SER A 1 181 ? 5.746 -12.125 -6.518 1.00 69.00 181 SER A C 1
ATOM 1407 O O . SER A 1 181 ? 5.836 -11.810 -5.326 1.00 69.00 181 SER A O 1
ATOM 1409 N N . LEU A 1 182 ? 4.638 -11.900 -7.237 1.00 74.31 182 LEU A N 1
ATOM 1410 C CA . LEU A 1 182 ? 3.390 -11.313 -6.739 1.00 74.31 182 LEU A CA 1
ATOM 1411 C C . LEU A 1 182 ? 2.264 -12.363 -6.623 1.00 74.31 182 LEU A C 1
ATOM 1413 O O . LEU A 1 182 ? 1.259 -12.239 -7.322 1.00 74.31 182 LEU A O 1
ATOM 1417 N N . PRO A 1 183 ? 2.377 -13.390 -5.757 1.00 65.88 183 PRO A N 1
ATOM 1418 C CA . PRO A 1 183 ? 1.395 -14.469 -5.691 1.00 65.88 183 PRO A CA 1
ATOM 1419 C C . PRO A 1 183 ? -0.002 -13.940 -5.372 1.00 65.88 183 PRO A C 1
ATOM 1421 O O . PRO A 1 183 ? -0.194 -13.246 -4.373 1.00 65.88 183 PRO A O 1
ATOM 1424 N N . ASP A 1 184 ? -0.995 -14.320 -6.174 1.00 62.19 184 ASP A N 1
ATOM 1425 C CA . ASP A 1 184 ? -2.391 -13.877 -6.036 1.00 62.19 184 ASP A CA 1
ATOM 1426 C C . ASP A 1 184 ? -3.064 -14.337 -4.740 1.00 62.19 184 ASP A C 1
ATOM 1428 O O . ASP A 1 184 ? -4.042 -13.743 -4.292 1.00 62.19 184 ASP A O 1
ATOM 1432 N N . VAL A 1 185 ? -2.506 -15.355 -4.089 1.00 56.19 185 VAL A N 1
ATOM 1433 C CA . VAL A 1 185 ? -3.032 -15.927 -2.850 1.00 56.19 185 VAL A CA 1
ATOM 1434 C C . VAL A 1 185 ? -2.254 -15.368 -1.660 1.00 56.19 185 VAL A C 1
ATOM 1436 O O . VAL A 1 185 ? -1.036 -15.203 -1.718 1.00 56.19 185 VAL A O 1
ATOM 1439 N N . LEU A 1 186 ? -2.946 -15.061 -0.556 1.00 49.44 186 LEU A N 1
ATOM 1440 C CA . LEU A 1 186 ? -2.303 -14.942 0.758 1.00 49.44 186 LEU A CA 1
ATOM 1441 C C . LEU A 1 186 ? -1.521 -16.229 0.999 1.00 49.44 186 LEU A C 1
ATOM 1443 O O . LEU A 1 1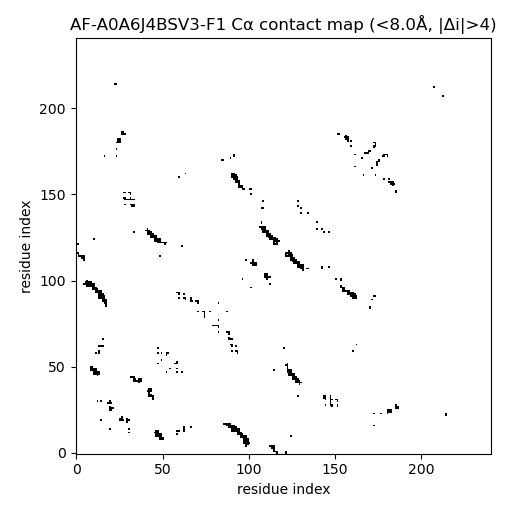86 ? -2.172 -17.267 1.106 1.00 49.44 186 LEU A O 1
ATOM 1447 N N . PRO A 1 187 ? -0.171 -16.203 1.077 1.00 49.56 187 PRO A N 1
ATOM 1448 C CA . PRO A 1 187 ? 0.531 -17.360 1.595 1.00 49.56 187 PRO A CA 1
ATOM 1449 C C . PRO A 1 187 ? -0.062 -17.562 2.983 1.00 49.56 187 PRO A C 1
ATOM 1451 O O . PRO A 1 187 ? 0.084 -16.705 3.859 1.00 49.56 187 PRO A O 1
ATOM 1454 N N . GLY A 1 188 ? -0.879 -18.607 3.129 1.00 38.34 188 GLY A N 1
ATOM 1455 C CA . GLY A 1 188 ? -1.594 -18.844 4.369 1.00 38.34 188 GLY A CA 1
ATOM 1456 C C . GLY A 1 188 ? -0.577 -18.928 5.508 1.00 38.34 188 GLY A C 1
ATOM 1457 O O . GLY A 1 188 ? 0.601 -19.201 5.253 1.00 38.34 188 GLY A O 1
ATOM 1458 N N . PRO A 1 189 ? -0.993 -18.756 6.771 1.00 39.22 189 PRO A N 1
ATOM 1459 C CA . PRO A 1 189 ? -0.084 -18.838 7.916 1.00 39.22 189 PRO A CA 1
ATOM 1460 C C . PRO A 1 189 ? 0.696 -20.171 8.040 1.00 39.22 189 PRO A C 1
ATOM 1462 O O . PRO A 1 189 ? 1.500 -20.307 8.951 1.00 39.22 189 PRO A O 1
ATOM 1465 N N . TRP A 1 190 ? 0.512 -21.134 7.125 1.00 38.97 190 TRP A N 1
ATOM 1466 C CA . TRP A 1 190 ? 0.948 -22.527 7.222 1.00 38.97 190 TRP A CA 1
ATOM 1467 C C . TRP A 1 190 ? 1.747 -23.077 6.031 1.00 38.97 190 TRP A C 1
ATOM 1469 O O . TRP A 1 190 ? 2.078 -24.254 6.049 1.00 38.97 190 TRP A O 1
ATOM 1479 N N . GLN A 1 191 ? 2.114 -22.286 5.018 1.00 40.03 191 GLN A N 1
ATOM 1480 C CA . GLN A 1 191 ? 2.953 -22.807 3.914 1.00 40.03 191 GLN A CA 1
ATOM 1481 C C . GLN A 1 191 ? 4.468 -22.700 4.168 1.00 40.03 191 GLN A C 1
ATOM 1483 O O . GLN A 1 191 ? 5.276 -22.851 3.260 1.00 40.03 191 GLN A O 1
ATOM 1488 N N . GLY A 1 192 ? 4.870 -22.472 5.420 1.00 38.91 192 GLY A N 1
ATOM 1489 C CA . GLY A 1 192 ? 6.281 -22.444 5.808 1.00 38.91 192 GLY A CA 1
ATOM 1490 C C . GLY A 1 192 ? 6.514 -22.395 7.314 1.00 38.91 192 GLY A C 1
ATOM 1491 O O . GLY A 1 192 ? 7.506 -21.819 7.753 1.00 38.91 192 GLY A O 1
ATOM 1492 N N . ILE A 1 193 ? 5.601 -22.947 8.122 1.00 30.56 193 ILE A N 1
ATOM 1493 C CA . ILE A 1 193 ? 5.942 -23.233 9.518 1.00 30.56 193 ILE A CA 1
ATOM 1494 C C . ILE A 1 193 ? 6.719 -24.543 9.503 1.00 30.56 193 ILE A C 1
ATOM 1496 O O . ILE A 1 193 ? 6.146 -25.610 9.295 1.00 30.56 193 ILE A O 1
ATOM 1500 N N . SER A 1 194 ? 8.029 -24.456 9.732 1.00 37.09 194 SER A N 1
ATOM 1501 C CA . SER A 1 194 ? 8.803 -25.595 10.211 1.00 37.09 194 SER A CA 1
ATOM 1502 C C . SER A 1 194 ? 8.165 -26.063 11.516 1.00 37.09 194 SER A C 1
ATOM 1504 O O . SER A 1 194 ? 8.293 -25.411 12.553 1.00 37.09 194 SER A O 1
ATOM 1506 N N . VAL A 1 195 ? 7.427 -27.167 11.463 1.00 29.00 195 VAL A N 1
ATOM 1507 C CA . VAL A 1 195 ? 6.955 -27.845 12.666 1.00 29.00 195 VAL A CA 1
ATOM 1508 C C . VAL A 1 195 ? 8.175 -28.526 13.276 1.00 29.00 195 VAL A C 1
ATOM 1510 O O . VAL A 1 195 ? 8.786 -29.386 12.647 1.00 29.00 195 VAL A O 1
ATOM 1513 N N . MET A 1 196 ? 8.565 -28.122 14.486 1.00 31.73 196 MET A N 1
ATOM 1514 C CA . MET A 1 196 ? 9.575 -28.853 15.249 1.00 31.73 196 MET A CA 1
ATOM 1515 C C . MET A 1 196 ? 8.973 -30.191 15.674 1.00 31.73 196 MET A C 1
ATOM 1517 O O . MET A 1 196 ? 8.156 -30.239 16.592 1.00 31.73 196 MET A O 1
ATOM 1521 N N . ILE A 1 197 ? 9.343 -31.275 14.995 1.00 31.08 197 ILE A N 1
ATOM 1522 C CA . ILE A 1 197 ? 8.954 -32.620 15.415 1.00 31.08 197 ILE A CA 1
ATOM 1523 C C . ILE A 1 197 ? 9.980 -33.084 16.450 1.00 31.08 197 ILE A C 1
ATOM 1525 O O . ILE A 1 197 ? 11.076 -33.525 16.112 1.00 31.08 197 ILE A O 1
ATOM 1529 N N . ALA A 1 198 ? 9.631 -32.973 17.731 1.00 31.06 198 ALA A N 1
ATOM 1530 C CA . ALA A 1 198 ? 10.305 -33.749 18.761 1.00 31.06 198 ALA A CA 1
ATOM 1531 C C . ALA A 1 198 ? 9.883 -35.217 18.585 1.00 31.06 198 ALA A C 1
ATOM 1533 O O . ALA A 1 198 ? 8.754 -35.582 18.905 1.00 31.06 198 ALA A O 1
ATOM 1534 N N . GLY A 1 199 ? 10.781 -36.036 18.036 1.00 43.81 199 GLY A N 1
ATOM 1535 C CA . GLY A 1 199 ? 10.558 -37.464 17.790 1.00 43.81 199 GLY A CA 1
ATOM 1536 C C . GLY A 1 199 ? 10.570 -37.782 16.301 1.00 43.81 199 GLY A C 1
ATOM 1537 O O . GLY A 1 199 ? 9.558 -37.638 15.625 1.00 43.81 199 GLY A O 1
ATOM 1538 N N . GLY A 1 200 ? 11.736 -38.197 15.804 1.00 37.50 200 GLY A N 1
ATOM 1539 C CA . GLY A 1 200 ? 12.035 -38.389 14.388 1.00 37.50 200 GLY A CA 1
ATOM 1540 C C . GLY A 1 200 ? 11.018 -39.233 13.625 1.00 37.50 200 GLY A C 1
ATOM 1541 O O . GLY A 1 200 ? 11.086 -40.461 13.620 1.00 37.50 200 GLY A O 1
ATOM 1542 N N . VAL A 1 201 ? 10.131 -38.549 12.906 1.00 38.88 201 VAL A N 1
ATOM 1543 C CA . VAL A 1 201 ? 9.394 -39.118 11.784 1.00 38.88 201 VAL A CA 1
ATOM 1544 C C . VAL A 1 201 ? 9.669 -38.231 10.583 1.00 38.88 201 VAL A C 1
ATOM 1546 O O . VAL A 1 201 ? 9.289 -37.061 10.545 1.00 38.88 201 VAL A O 1
ATOM 1549 N N . ASP A 1 202 ? 10.392 -38.816 9.638 1.00 40.25 202 ASP A N 1
ATOM 1550 C CA . ASP A 1 202 ? 10.767 -38.229 8.365 1.00 40.25 202 ASP A CA 1
ATOM 1551 C C . ASP A 1 202 ? 9.498 -38.075 7.518 1.00 40.25 202 ASP A C 1
ATOM 1553 O O . ASP A 1 202 ? 8.949 -39.053 7.012 1.00 40.25 202 ASP A O 1
ATOM 1557 N N . ASN A 1 203 ? 8.983 -36.853 7.408 1.00 37.12 203 ASN A N 1
ATOM 1558 C CA . ASN A 1 203 ? 7.944 -36.532 6.439 1.00 37.12 203 ASN A CA 1
ATOM 1559 C C . ASN A 1 203 ? 8.592 -35.680 5.358 1.00 37.12 203 ASN A C 1
ATOM 1561 O O . ASN A 1 203 ? 8.759 -34.469 5.506 1.00 37.12 203 ASN A O 1
ATOM 1565 N N . SER A 1 204 ? 8.975 -36.346 4.271 1.00 34.72 204 SER A N 1
ATOM 1566 C CA . SER A 1 204 ? 9.388 -35.698 3.037 1.00 34.72 204 SER A CA 1
ATOM 1567 C C . SER A 1 204 ? 8.327 -34.681 2.625 1.00 34.72 204 SER A C 1
ATOM 1569 O O . SER A 1 204 ? 7.187 -35.044 2.330 1.00 34.72 204 SER A O 1
ATOM 1571 N N . VAL A 1 205 ? 8.708 -33.407 2.601 1.00 38.62 205 VAL A N 1
ATOM 1572 C CA . VAL A 1 205 ? 7.906 -32.328 2.028 1.00 38.62 205 VAL A CA 1
ATOM 1573 C C . VAL A 1 205 ? 7.940 -32.505 0.512 1.00 38.62 205 VAL A C 1
ATOM 1575 O O . VAL A 1 205 ? 8.825 -31.997 -0.173 1.00 38.62 205 VAL A O 1
ATOM 1578 N N . THR A 1 206 ? 7.022 -33.303 -0.021 1.00 35.38 206 THR A N 1
ATOM 1579 C CA . THR A 1 206 ? 6.777 -33.354 -1.461 1.00 35.38 206 THR A CA 1
ATOM 1580 C C . THR A 1 206 ? 6.030 -32.091 -1.874 1.00 35.38 206 THR A C 1
ATOM 1582 O O . THR A 1 206 ? 4.984 -31.783 -1.311 1.00 35.38 206 THR A O 1
ATOM 1585 N N . GLU A 1 207 ? 6.595 -31.404 -2.870 1.00 36.03 207 GLU A N 1
ATOM 1586 C CA . GLU A 1 207 ? 6.075 -30.212 -3.556 1.00 36.03 207 GLU A CA 1
ATOM 1587 C C . GLU A 1 207 ? 6.337 -28.860 -2.872 1.00 36.03 207 GLU A C 1
ATOM 1589 O O . GLU A 1 207 ? 5.447 -28.037 -2.665 1.00 36.03 207 GLU A O 1
ATOM 1594 N N . LEU A 1 208 ? 7.618 -28.550 -2.641 1.00 39.38 208 LEU A N 1
ATOM 1595 C CA . LEU A 1 208 ? 8.049 -27.165 -2.845 1.00 39.38 208 LEU A CA 1
ATOM 1596 C C . LEU A 1 208 ? 7.814 -26.828 -4.322 1.00 39.38 208 LEU A C 1
ATOM 1598 O O . LEU A 1 208 ? 8.367 -27.490 -5.203 1.00 39.38 208 LEU A O 1
ATOM 1602 N N . ALA A 1 209 ? 6.992 -25.812 -4.590 1.00 37.56 209 ALA A N 1
ATOM 1603 C CA . ALA A 1 209 ? 6.865 -25.253 -5.928 1.00 37.56 209 ALA A CA 1
ATOM 1604 C C . ALA A 1 209 ? 8.271 -24.933 -6.469 1.00 37.56 209 ALA A C 1
ATOM 1606 O O . ALA A 1 209 ? 9.135 -24.410 -5.756 1.00 37.56 209 ALA A O 1
ATOM 1607 N N . VAL A 1 210 ? 8.523 -25.315 -7.719 1.00 34.38 210 VAL A N 1
ATOM 1608 C CA . VAL A 1 210 ? 9.808 -25.112 -8.392 1.00 34.38 210 VAL A CA 1
ATOM 1609 C C . VAL A 1 210 ? 10.099 -23.605 -8.402 1.00 34.38 210 VAL A C 1
ATOM 1611 O O . VAL A 1 210 ? 9.416 -22.857 -9.090 1.00 34.38 210 VAL A O 1
ATOM 1614 N N . GLY A 1 211 ? 11.053 -23.151 -7.578 1.00 36.91 211 GLY A N 1
ATOM 1615 C CA . GLY A 1 211 ? 11.396 -21.727 -7.411 1.00 36.91 211 GLY A CA 1
ATOM 1616 C C . GLY A 1 211 ? 11.668 -21.262 -5.971 1.00 36.91 211 GLY A C 1
ATOM 1617 O O . GLY A 1 211 ? 12.200 -20.175 -5.776 1.00 36.91 211 GLY A O 1
ATOM 1618 N N . PHE A 1 212 ? 11.360 -22.077 -4.953 1.00 41.34 212 PHE A N 1
ATOM 1619 C CA . PHE A 1 212 ? 11.465 -21.681 -3.533 1.00 41.34 212 PHE A CA 1
ATOM 1620 C C . PHE A 1 212 ? 12.694 -22.235 -2.784 1.00 41.34 212 PHE A C 1
ATOM 1622 O O . PHE A 1 212 ? 12.823 -22.013 -1.579 1.00 41.34 212 PHE A O 1
ATOM 1629 N N . ALA A 1 213 ? 13.605 -22.935 -3.470 1.00 37.94 213 ALA A N 1
ATOM 1630 C CA . ALA A 1 213 ? 14.722 -23.648 -2.837 1.00 37.94 213 ALA A CA 1
ATOM 1631 C C . ALA A 1 213 ? 15.700 -22.730 -2.071 1.00 37.94 213 ALA A C 1
ATOM 1633 O O . ALA A 1 213 ? 16.221 -23.132 -1.035 1.00 37.94 213 ALA A O 1
ATOM 1634 N N . ASP A 1 214 ? 15.883 -21.482 -2.516 1.00 40.47 214 ASP A N 1
ATOM 1635 C CA . ASP A 1 214 ? 16.884 -20.566 -1.943 1.00 40.47 214 ASP A CA 1
ATOM 1636 C C . ASP A 1 214 ? 16.321 -19.576 -0.904 1.00 40.47 214 ASP A C 1
ATOM 1638 O O . ASP A 1 214 ? 17.056 -18.756 -0.350 1.00 40.47 214 ASP A O 1
ATOM 1642 N N . VAL A 1 215 ? 15.016 -19.628 -0.612 1.00 38.00 215 VAL A N 1
ATOM 1643 C CA . VAL A 1 215 ? 14.365 -18.700 0.336 1.00 38.00 215 VAL A CA 1
ATOM 1644 C C . VAL A 1 215 ? 14.470 -19.195 1.786 1.00 38.00 215 VAL A C 1
ATOM 1646 O O . VAL A 1 215 ? 14.378 -18.402 2.726 1.00 38.00 215 VAL A O 1
ATOM 1649 N N . PHE A 1 216 ? 14.725 -20.488 1.989 1.00 39.00 216 PHE A N 1
ATOM 1650 C CA . PHE A 1 216 ? 14.757 -21.118 3.305 1.00 39.00 216 PHE A CA 1
ATOM 1651 C C . PHE A 1 216 ? 16.134 -21.716 3.583 1.00 39.00 216 PHE A C 1
ATOM 1653 O O . PHE A 1 216 ? 16.503 -22.757 3.049 1.00 39.00 216 PHE A O 1
ATOM 1660 N N . LYS A 1 217 ? 16.905 -21.068 4.462 1.00 35.16 217 LYS A N 1
ATOM 1661 C CA . LYS A 1 217 ? 18.124 -21.666 5.011 1.00 35.16 217 LYS A CA 1
ATOM 1662 C C . LYS A 1 217 ? 17.740 -22.501 6.229 1.00 35.16 217 LYS A C 1
ATOM 1664 O O . LYS A 1 217 ? 17.487 -21.957 7.302 1.00 35.16 217 LYS A O 1
ATOM 1669 N N . THR A 1 218 ? 17.655 -23.814 6.053 1.00 37.53 218 THR A N 1
ATOM 1670 C CA . THR A 1 218 ? 17.428 -24.752 7.155 1.00 37.53 218 THR A CA 1
ATOM 1671 C C . THR A 1 218 ? 18.722 -24.883 7.952 1.00 37.53 218 THR A C 1
ATOM 1673 O O . THR A 1 218 ? 19.706 -25.427 7.455 1.00 37.53 218 THR A O 1
ATOM 1676 N N . THR A 1 219 ? 18.749 -24.370 9.180 1.00 34.88 219 THR A N 1
ATOM 1677 C CA . THR A 1 219 ? 19.843 -24.654 10.116 1.00 34.88 219 THR A CA 1
ATOM 1678 C C . THR A 1 219 ? 19.412 -25.829 10.979 1.00 34.88 219 THR A C 1
ATOM 1680 O O . THR A 1 219 ? 18.484 -25.697 11.776 1.00 34.88 219 THR A O 1
ATOM 1683 N N . VAL A 1 220 ? 20.064 -26.978 10.813 1.00 37.81 220 VAL A N 1
ATOM 1684 C CA . VAL A 1 220 ? 19.963 -28.068 11.787 1.00 37.81 220 VAL A CA 1
ATOM 1685 C C . VAL A 1 220 ? 20.712 -27.594 13.030 1.00 37.81 220 VAL A C 1
ATOM 1687 O O . VAL A 1 220 ? 21.900 -27.289 12.953 1.00 37.81 220 VAL A O 1
ATOM 1690 N N . LEU A 1 221 ? 20.008 -27.438 14.149 1.00 34.47 221 LEU A N 1
ATOM 1691 C CA . LEU A 1 221 ? 20.671 -27.286 15.438 1.00 34.47 221 LEU A CA 1
ATOM 1692 C C . LEU A 1 221 ? 21.058 -28.690 15.885 1.00 34.47 221 LEU A C 1
ATOM 1694 O O . LEU A 1 221 ? 20.177 -29.538 16.025 1.00 34.47 221 LEU A O 1
ATOM 1698 N N . ASP A 1 222 ? 22.357 -28.929 16.070 1.00 40.25 222 ASP A N 1
ATOM 1699 C CA . ASP A 1 222 ? 22.825 -30.142 16.733 1.00 40.25 222 ASP A CA 1
ATOM 1700 C C . ASP A 1 222 ? 22.084 -30.284 18.063 1.00 40.25 222 ASP A C 1
ATOM 1702 O O . ASP A 1 222 ? 21.866 -29.292 18.772 1.00 40.25 222 ASP A O 1
ATOM 1706 N N . GLU A 1 223 ? 21.655 -31.509 18.369 1.00 39.81 223 GLU A N 1
ATOM 1707 C CA . GLU A 1 223 ? 20.961 -31.829 19.610 1.00 39.81 223 GLU A CA 1
ATOM 1708 C C . GLU A 1 223 ? 21.719 -31.194 20.778 1.00 39.81 223 GLU A C 1
ATOM 1710 O O . GLU A 1 223 ? 22.892 -31.495 21.018 1.00 39.81 223 GLU A O 1
ATOM 1715 N N . MET A 1 224 ? 21.062 -30.280 21.503 1.00 35.91 224 MET A N 1
ATOM 1716 C CA . MET A 1 224 ? 21.614 -29.829 22.773 1.00 35.91 224 MET A CA 1
ATOM 1717 C C . MET A 1 224 ? 21.854 -31.088 23.609 1.00 35.91 224 MET A C 1
ATOM 1719 O O . MET A 1 224 ? 20.912 -31.873 23.766 1.00 35.91 224 MET A O 1
ATOM 1723 N N . PRO A 1 225 ? 23.073 -31.312 24.137 1.00 37.31 225 PRO A N 1
ATOM 1724 C CA . PRO A 1 225 ? 23.320 -32.457 24.992 1.00 37.31 225 PRO A CA 1
ATOM 1725 C C . PRO A 1 225 ? 22.290 -32.410 26.113 1.00 37.31 225 PRO A C 1
ATOM 1727 O O . PRO A 1 225 ? 22.133 -31.372 26.765 1.00 37.31 225 PRO A O 1
ATOM 1730 N N . ALA A 1 226 ? 21.544 -33.509 26.257 1.00 41.88 226 ALA A N 1
ATOM 1731 C CA . ALA A 1 226 ? 20.501 -33.654 27.256 1.00 41.88 226 ALA A CA 1
ATOM 1732 C C . ALA A 1 226 ? 21.012 -33.077 28.574 1.00 41.88 226 ALA A C 1
ATOM 1734 O O . ALA A 1 226 ? 22.059 -33.499 29.069 1.00 41.88 226 ALA A O 1
ATOM 1735 N N . ALA A 1 227 ? 20.309 -32.066 29.089 1.00 40.47 227 ALA A N 1
ATOM 1736 C CA . ALA A 1 227 ? 20.623 -31.466 30.369 1.00 40.47 227 ALA A CA 1
ATOM 1737 C C . ALA A 1 227 ? 20.791 -32.598 31.386 1.00 40.47 227 ALA A C 1
ATOM 1739 O O . ALA A 1 227 ? 19.825 -33.291 31.714 1.00 40.47 227 ALA A O 1
ATOM 1740 N N . SER A 1 228 ? 22.034 -32.814 31.830 1.00 41.22 228 SER A N 1
ATOM 1741 C CA . SER A 1 228 ? 22.352 -33.724 32.920 1.00 41.22 228 SER A CA 1
ATOM 1742 C C . SER A 1 228 ? 21.385 -33.431 34.051 1.00 41.22 228 SER A C 1
ATOM 1744 O O . SER A 1 228 ? 21.311 -32.296 34.521 1.00 41.22 228 SER A O 1
ATOM 1746 N N . ALA A 1 229 ? 20.618 -34.450 34.428 1.00 40.84 229 ALA A N 1
ATOM 1747 C CA . ALA A 1 229 ? 19.639 -34.401 35.492 1.00 40.84 229 ALA A CA 1
ATOM 1748 C C . ALA A 1 229 ? 20.238 -33.719 36.732 1.00 40.84 229 ALA A C 1
ATOM 1750 O O . ALA A 1 229 ? 21.007 -34.320 37.484 1.00 40.84 229 ALA A O 1
ATOM 1751 N N . LEU A 1 230 ? 19.886 -32.451 36.948 1.00 38.00 230 LEU A N 1
ATOM 1752 C CA . LEU A 1 230 ? 20.048 -31.815 38.244 1.00 38.00 230 LEU A CA 1
ATOM 1753 C C . LEU A 1 230 ? 19.010 -32.466 39.152 1.00 38.00 230 LEU A C 1
ATOM 1755 O O . LEU A 1 230 ? 17.834 -32.113 39.142 1.00 38.00 230 LEU A O 1
ATOM 1759 N N . SER A 1 231 ? 19.474 -33.493 39.863 1.00 38.91 231 SER A N 1
ATOM 1760 C CA . SER A 1 231 ? 18.808 -34.158 40.977 1.00 38.91 231 SER A CA 1
ATOM 1761 C C . SER A 1 231 ? 18.074 -33.132 41.841 1.00 38.91 231 SER A C 1
ATOM 1763 O O . SER A 1 231 ? 18.702 -32.398 42.605 1.00 38.91 231 SER A O 1
ATOM 1765 N N . LEU A 1 232 ? 16.746 -33.100 41.747 1.00 44.12 232 LEU A N 1
ATOM 1766 C CA . LEU A 1 232 ? 15.926 -32.428 42.746 1.00 44.12 232 LEU A CA 1
ATOM 1767 C C . LEU A 1 232 ? 16.148 -33.146 44.089 1.00 44.12 232 LEU A C 1
ATOM 1769 O O . LEU A 1 232 ? 16.088 -34.378 44.124 1.00 44.12 232 LEU A O 1
ATOM 1773 N N . PRO A 1 233 ? 16.438 -32.428 45.188 1.00 46.75 233 PRO A N 1
ATOM 1774 C CA . PRO A 1 233 ? 16.523 -33.059 46.497 1.00 46.75 233 PRO A CA 1
ATOM 1775 C C . PRO A 1 233 ? 15.152 -33.644 46.882 1.00 46.75 233 PRO A C 1
ATOM 1777 O O . PRO A 1 233 ? 14.118 -33.078 46.510 1.00 46.75 233 PRO A O 1
ATOM 1780 N N . PRO A 1 234 ? 15.118 -34.780 47.602 1.00 49.56 234 PRO A N 1
ATOM 1781 C CA . PRO A 1 234 ? 13.868 -35.432 47.966 1.00 49.56 234 PRO A CA 1
ATOM 1782 C C . PRO A 1 234 ? 13.026 -34.549 48.903 1.00 49.56 234 PRO A C 1
ATOM 1784 O O . PRO A 1 234 ? 13.577 -33.730 49.644 1.00 49.56 234 PRO A O 1
ATOM 1787 N N . PRO A 1 235 ? 11.692 -34.718 48.888 1.00 43.97 235 PRO A N 1
ATOM 1788 C CA . PRO A 1 235 ? 10.785 -33.920 49.699 1.00 43.97 235 PRO A CA 1
ATOM 1789 C C . PRO A 1 235 ? 11.022 -34.168 51.193 1.00 43.97 235 PRO A C 1
ATOM 1791 O O . PRO A 1 235 ? 11.111 -35.311 51.646 1.00 43.97 235 PRO A O 1
ATOM 1794 N N . VAL A 1 236 ? 11.113 -33.077 51.954 1.00 55.75 236 VAL A N 1
ATOM 1795 C CA . VAL A 1 236 ? 11.125 -33.102 53.419 1.00 55.75 236 VAL A CA 1
ATOM 1796 C C . VAL A 1 236 ? 9.754 -33.587 53.884 1.00 55.75 236 VAL A C 1
ATOM 1798 O O . VAL A 1 236 ? 8.735 -32.984 53.563 1.00 55.75 236 VAL A O 1
ATOM 1801 N N . VAL A 1 237 ? 9.736 -34.710 54.597 1.00 57.03 237 VAL A N 1
ATOM 1802 C CA . VAL A 1 237 ? 8.538 -35.232 55.256 1.00 57.03 237 VAL A CA 1
ATOM 1803 C C . VAL A 1 237 ? 8.377 -34.477 56.570 1.00 57.03 237 VAL A C 1
ATOM 1805 O O . VAL A 1 237 ? 9.192 -34.653 57.478 1.00 57.03 237 VAL A O 1
ATOM 1808 N N . ASP A 1 238 ? 7.339 -33.650 56.666 1.00 49.31 238 ASP A N 1
ATOM 1809 C CA . ASP A 1 238 ? 6.901 -33.063 57.931 1.00 49.31 238 ASP A CA 1
ATOM 1810 C C . ASP A 1 238 ? 6.537 -34.188 58.910 1.00 49.31 238 ASP A C 1
ATOM 1812 O O . ASP A 1 238 ? 5.686 -35.038 58.633 1.00 49.31 238 ASP A O 1
ATOM 1816 N N . ARG A 1 239 ? 7.210 -34.216 60.064 1.00 46.41 239 ARG A N 1
ATOM 1817 C CA . ARG A 1 239 ? 6.759 -34.973 61.232 1.00 46.41 239 ARG A CA 1
ATOM 1818 C C . ARG A 1 239 ? 6.058 -34.003 62.167 1.00 46.41 239 ARG A C 1
ATOM 1820 O O . ARG A 1 239 ? 6.708 -33.137 62.744 1.00 46.41 239 ARG A O 1
ATOM 1827 N N . GLU A 1 240 ? 4.751 -34.182 62.311 1.00 46.38 240 GLU A N 1
ATOM 1828 C CA . GLU A 1 240 ? 4.003 -33.663 63.452 1.00 46.38 240 GLU A CA 1
ATOM 1829 C C . GLU A 1 240 ? 4.547 -34.267 64.757 1.00 46.38 240 GLU A C 1
ATOM 1831 O O . GLU A 1 240 ? 4.846 -35.466 64.828 1.00 46.38 240 GLU A O 1
ATOM 1836 N N . GLY A 1 241 ? 4.675 -33.408 65.770 1.00 40.19 241 GLY A N 1
ATOM 1837 C CA . GLY A 1 241 ? 5.134 -33.695 67.127 1.00 40.19 241 GLY A CA 1
ATOM 1838 C C . GLY A 1 241 ? 5.414 -32.405 67.877 1.00 40.19 241 GLY A C 1
ATOM 1839 O O . GLY A 1 241 ? 6.564 -31.928 67.774 1.00 40.19 241 GLY A O 1
#

Secondary structure (DSSP, 8-state):
---PPPTT-EEEEEEEETTTEETTEE-HHHHT---S--TTS-EEEEEEEGGGS-SHHHHHHHHHHHHHHHHHHHHHHHTTSPPPGGG--EEEEEEEEEHHHH---BTTEEEEEEE--BTTBTTEEEEEEEE-TTS-GGGHHHHHHHHHHHHHHT----EE---GGGTT-TTSHHHHT-GGGS-SS---TTSS-----SS----------TT-TTT----PPPPPP------PPPPP-----

Nearest PDB structures (foldseek):
  2ktd-assembly1_A  TM=3.616E-01  e=3.180E-01  Mus musculus
  5eph-assembly3_C  TM=4.654E-01  e=4.228E+00  Pseudomonas aeruginosa
  5eph-assembly1_A  TM=4.634E-01  e=4.768E+00  Pseudomonas aeruginosa
  5a65-assembly2_B  TM=2.814E-01  e=7.266E+00  Mus musculus
  5a65-assembly1_A  TM=2.092E-01  e=4.768E+00  Mus musculus

Radius of gyration: 23.64 Å; Cα contacts (8 Å, |Δi|>4): 348; chains: 1; bounding box: 45×58×86 Å

Mean predicted aligned error: 12.95 Å

Foldseek 3Di:
DWDDADQQWKKKQWDKPPQQPDPLARALLSSQQFDDQDPVQWRKDKIFTCVLVVDQVSRVVVNQVVLVVVLVVVCVVPPPDHDDLNRRMDTWFIWMAGNNQLQDDDPQKGWDKTQDDDPNRSRMIMIIIHGDPPDDPVCPNVVSSVSSNSNSVRIFQTPTDDDPVCVPVCSPSCNVQNNCSRPRDNPPPPPDPPDPDPPDDDDPPPDPDPRCPPVDDDDDDDPDPPPDDPDDPDDDDDDDD

Sequence (241 aa):
MAVNIEHSDRIARCLIYPQLFKGNIHANSKLWEFGKREEDGGSHQSAVLRRLAETSAEVHRIGCKIATAQNDNLKERLSPAPIPLDKKRYYCGFRDATVGALLEGTDEYRISIKSLPEFGEEAHVDVGLFIATGVPKNRHANLRTDAGLALAFHFSPASPHLCECDNGDDNHPFVKIGTDSLPDVLPGPWQGISVMIAGGVDNSVTELAVGFADVFKTTVLDEMPAASALSLPPPVVDREG